Protein AF-A0A9P5N7E5-F1 (afdb_monomer_lite)

Secondary structure (DSSP, 8-state):
-HHHHHS----SSPPPHHHHHHHHHHHHHHHHHHHHHHHHHHHH-GGGHHHHHHHHHHHHHHTT-HHHHHHHHTTSTTHHHHHHHHHHHHHHHTHHHHHHHHHHHHHHHH-GGG---HHHHHHHHHHHHHHHHHTTSGGGHHHHHHHH----HHHHHHTT--------S--------SS--SHHHHHHHHHHHHTT-

Radius of gyration: 29.73 Å; chains: 1; bounding box: 84×45×66 Å

pLDDT: mean 70.66, std 14.99, range [29.02, 91.44]

Foldseek 3Di:
DLVVVLVQPPPPDDDDPVVVVVVVVVLVVVQLVVLVVVLVVLCVDPVNVCCVVCVVVCCVPQNSHVLSVLVVCCPDPCVVVSVVVNVVVSCVSCVVV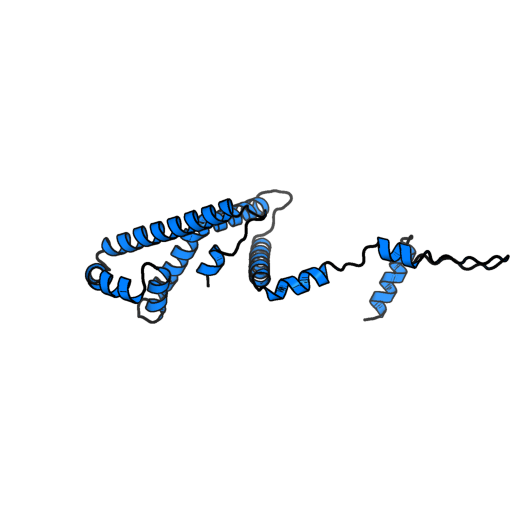VVVLVVVLCCQCPDPVNHDDPVVSVVVVVVVVVVVVQVSPPVCVVVVVVVVPPPDVVVLVVVLPDDDPDDDDDDPDPSPSVDPPDPVSVVVVVVVVVVVD

Organism: Gymnopilus junonius (NCBI:txid109634)

Sequence (197 aa):
MIYERICSCPPKVPRTEDEEKKYQETMVKKKTEVSAAFLAYLGLTDIFEDWVKNKESFMQVHGNNPITMWKSLLRTSIAELADFMLLLLGLSINQAGLEHNFSNLKIKKTRLQNHLKLPRLEKMVKVGADIRASHKRPDSLKNVLELLTIPRYTNLLEEGIGVSEDGGEESSLRAQSGLVKTHESWWKEMAKWVQKQ

Structure (mmCIF, N/CA/C/O backbone):
data_AF-A0A9P5N7E5-F1
#
_entry.id   AF-A0A9P5N7E5-F1
#
loop_
_atom_site.group_PDB
_atom_site.id
_atom_site.type_symbol
_atom_site.label_atom_id
_atom_site.label_alt_id
_atom_site.label_comp_id
_atom_site.label_asym_id
_atom_site.label_entity_id
_atom_site.label_seq_id
_atom_site.pdbx_PDB_ins_code
_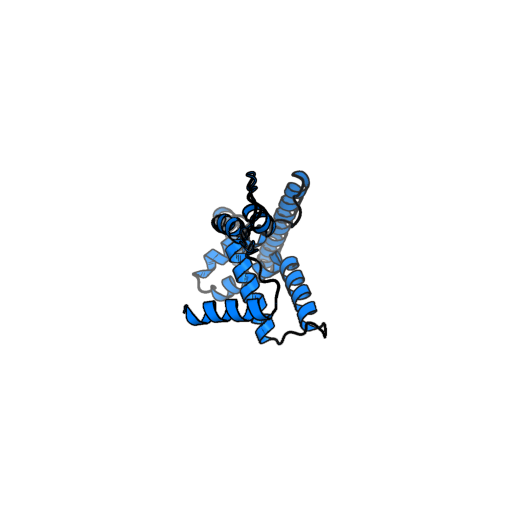atom_site.Cartn_x
_atom_site.Cartn_y
_atom_site.Cartn_z
_atom_site.occupancy
_atom_site.B_iso_or_equiv
_atom_site.auth_seq_id
_atom_site.auth_comp_id
_atom_site.auth_asym_id
_atom_site.auth_atom_id
_atom_site.pdbx_PDB_model_num
ATOM 1 N N . MET A 1 1 ? 1.064 -9.148 2.926 1.00 46.53 1 MET A N 1
ATOM 2 C CA . MET A 1 1 ? 0.717 -7.953 3.725 1.00 46.53 1 MET A CA 1
ATOM 3 C C . MET A 1 1 ? 1.029 -6.679 2.947 1.00 46.53 1 MET A C 1
ATOM 5 O O . MET A 1 1 ? 2.156 -6.510 2.503 1.00 46.53 1 MET A O 1
ATOM 9 N N . ILE A 1 2 ? 0.047 -5.791 2.751 1.00 40.91 2 ILE A N 1
ATOM 10 C CA . ILE A 1 2 ? 0.223 -4.513 2.026 1.00 40.91 2 ILE A CA 1
ATOM 11 C C . ILE A 1 2 ? 1.088 -3.527 2.837 1.00 40.91 2 ILE A C 1
ATOM 13 O O . ILE A 1 2 ? 1.887 -2.797 2.261 1.00 40.91 2 ILE A O 1
ATOM 17 N N . TYR A 1 3 ? 1.019 -3.596 4.171 1.00 40.50 3 TYR A N 1
ATOM 18 C CA . TYR A 1 3 ? 1.766 -2.725 5.086 1.00 40.50 3 TYR A CA 1
ATOM 19 C C . TYR A 1 3 ? 3.289 -2.918 5.029 1.00 40.50 3 TYR A C 1
ATOM 21 O O . TYR A 1 3 ? 4.038 -1.951 4.954 1.00 40.50 3 TYR A O 1
ATOM 29 N N . GLU A 1 4 ? 3.752 -4.165 4.952 1.00 47.28 4 GLU A N 1
ATOM 30 C CA . GLU A 1 4 ? 5.172 -4.483 4.737 1.00 47.28 4 GLU A CA 1
ATOM 31 C C . GLU A 1 4 ? 5.627 -4.138 3.313 1.00 47.28 4 GLU A C 1
ATOM 33 O O . GLU A 1 4 ? 6.801 -3.863 3.062 1.00 47.28 4 GLU A O 1
ATOM 38 N N . ARG A 1 5 ? 4.691 -4.099 2.353 1.00 47.59 5 ARG A N 1
ATOM 39 C CA . ARG A 1 5 ? 4.969 -3.778 0.945 1.00 47.59 5 ARG A CA 1
ATOM 40 C C . ARG A 1 5 ? 5.374 -2.317 0.743 1.00 47.59 5 ARG A C 1
ATOM 42 O O . ARG A 1 5 ? 6.155 -2.048 -0.167 1.00 47.59 5 ARG A O 1
ATOM 49 N N . ILE A 1 6 ? 4.869 -1.424 1.596 1.00 50.66 6 ILE A N 1
ATOM 50 C CA . ILE A 1 6 ? 5.166 0.017 1.619 1.00 50.66 6 ILE A CA 1
ATOM 51 C C . ILE A 1 6 ? 6.578 0.285 2.165 1.00 50.66 6 ILE A C 1
ATOM 53 O O . ILE A 1 6 ? 7.276 1.161 1.667 1.00 50.66 6 ILE A O 1
ATOM 57 N N . CYS A 1 7 ? 7.036 -0.507 3.136 1.00 42.94 7 CYS A N 1
ATOM 58 C CA . CYS A 1 7 ? 8.350 -0.341 3.768 1.00 42.94 7 CYS A CA 1
ATOM 59 C C . CYS A 1 7 ? 9.504 -1.045 3.027 1.00 42.94 7 CYS A C 1
ATOM 61 O O . CYS A 1 7 ? 10.649 -0.921 3.436 1.00 42.94 7 CYS A O 1
ATOM 63 N N . SER A 1 8 ? 9.228 -1.787 1.950 1.00 46.69 8 SER A N 1
ATOM 64 C CA . SER A 1 8 ? 10.179 -2.734 1.336 1.00 46.69 8 SER A CA 1
ATOM 65 C C . SER A 1 8 ? 10.677 -2.337 -0.055 1.00 46.69 8 SER A C 1
ATOM 67 O O . SER A 1 8 ? 11.123 -3.191 -0.818 1.00 46.69 8 SER A O 1
ATOM 69 N N . CYS A 1 9 ? 10.571 -1.066 -0.434 1.00 52.69 9 CYS A N 1
ATOM 70 C CA . CYS A 1 9 ? 11.312 -0.549 -1.583 1.00 52.69 9 CYS A CA 1
ATOM 71 C C . CYS A 1 9 ? 12.498 0.253 -1.042 1.00 52.69 9 CYS A C 1
ATOM 73 O O . CYS A 1 9 ? 12.341 1.458 -0.829 1.00 52.69 9 CYS A O 1
ATOM 75 N N . PRO A 1 10 ? 13.646 -0.394 -0.768 1.00 52.53 10 PRO A N 1
ATOM 76 C CA . PRO A 1 10 ? 14.836 0.339 -0.384 1.00 52.53 10 PRO A CA 1
ATOM 77 C C . PRO A 1 10 ? 15.182 1.345 -1.495 1.00 52.53 10 PRO A C 1
ATOM 79 O O . PRO A 1 10 ? 14.979 1.056 -2.684 1.00 52.53 10 PRO A O 1
ATOM 82 N N . PRO A 1 11 ? 15.628 2.555 -1.132 1.00 54.66 11 PRO A N 1
ATOM 83 C CA . PRO A 1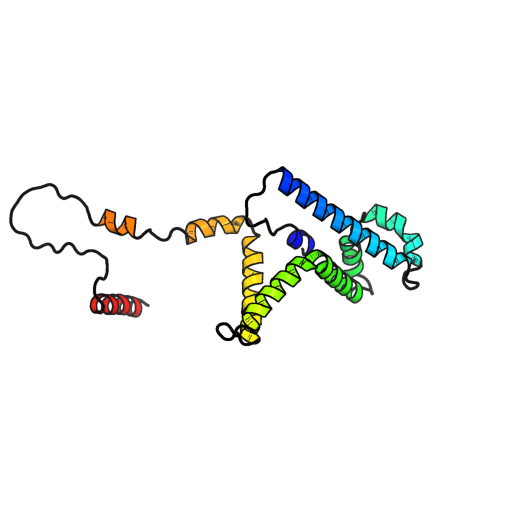 11 ? 16.089 3.538 -2.102 1.00 54.66 11 PRO A CA 1
ATOM 84 C C . PRO A 1 11 ? 17.203 2.936 -2.971 1.00 54.66 11 PRO A C 1
ATOM 86 O O . PRO A 1 11 ? 18.007 2.132 -2.512 1.00 54.66 11 PRO A O 1
ATOM 89 N N . LYS A 1 12 ? 17.246 3.327 -4.251 1.00 57.31 12 LYS A N 1
ATOM 90 C CA . LYS A 1 12 ? 18.218 2.813 -5.238 1.00 57.31 12 LYS A CA 1
ATOM 91 C C . LYS A 1 12 ? 19.676 3.186 -4.933 1.00 57.31 12 LYS A C 1
ATOM 93 O O . LYS A 1 12 ? 20.570 2.688 -5.606 1.00 57.31 12 LYS A O 1
ATOM 98 N N . VAL A 1 13 ? 19.897 4.081 -3.975 1.00 66.81 13 VAL A N 1
ATOM 99 C CA . VAL A 1 13 ? 21.211 4.572 -3.564 1.00 66.81 13 VAL A CA 1
ATOM 100 C C . VAL A 1 13 ? 21.374 4.222 -2.084 1.00 66.81 13 VAL A C 1
ATOM 102 O O . VAL A 1 13 ? 20.419 4.457 -1.333 1.00 66.81 13 VAL A O 1
ATOM 105 N N . PRO A 1 14 ? 22.517 3.647 -1.662 1.00 58.59 14 PRO A N 1
ATOM 106 C CA . PRO A 1 14 ? 22.797 3.447 -0.247 1.00 58.59 14 PRO A CA 1
ATOM 107 C C . PRO A 1 14 ? 22.711 4.800 0.462 1.00 58.59 14 PRO A C 1
ATOM 109 O O . PRO A 1 14 ? 23.381 5.756 0.078 1.00 58.59 14 PRO A O 1
ATOM 112 N N . ARG A 1 15 ? 21.811 4.883 1.440 1.00 64.25 15 ARG A N 1
ATOM 113 C CA . ARG A 1 15 ? 21.622 6.067 2.271 1.00 64.25 15 ARG A CA 1
ATOM 114 C C . ARG A 1 15 ? 22.653 6.066 3.385 1.00 64.25 15 ARG A C 1
ATOM 116 O O . ARG A 1 15 ? 22.981 5.012 3.922 1.00 64.25 15 ARG A O 1
ATOM 123 N N . THR A 1 16 ? 23.118 7.248 3.758 1.00 78.88 16 THR A N 1
ATOM 124 C CA . THR A 1 16 ? 23.761 7.458 5.056 1.00 78.88 16 THR A CA 1
ATOM 125 C C . THR A 1 16 ? 22.759 7.114 6.166 1.00 78.88 16 THR A C 1
ATOM 127 O O . THR A 1 16 ? 21.553 7.307 5.985 1.00 78.88 16 THR A O 1
ATOM 130 N N . GLU A 1 17 ? 23.231 6.628 7.318 1.00 79.12 17 GLU A N 1
ATOM 131 C CA . GLU A 1 17 ? 22.366 6.210 8.441 1.00 79.12 17 GLU A CA 1
ATOM 132 C C . GLU A 1 17 ? 21.347 7.298 8.842 1.00 79.12 17 GLU A C 1
ATOM 134 O O . GLU A 1 17 ? 20.176 7.010 9.108 1.00 79.12 17 GLU A O 1
ATOM 139 N N . ASP A 1 18 ? 21.753 8.567 8.768 1.00 79.94 18 ASP A N 1
ATOM 140 C CA . ASP A 1 18 ? 20.902 9.727 9.053 1.00 79.94 18 ASP A CA 1
ATOM 141 C C . ASP A 1 18 ? 19.734 9.892 8.066 1.00 79.94 18 ASP A C 1
ATOM 143 O O . ASP A 1 18 ? 18.615 10.247 8.451 1.00 79.94 18 ASP A O 1
ATOM 147 N N . GLU A 1 19 ? 19.956 9.618 6.779 1.00 78.50 19 GLU A N 1
ATOM 148 C CA . GLU A 1 19 ? 18.913 9.718 5.756 1.00 78.50 19 GLU A CA 1
ATOM 149 C C . GLU A 1 19 ? 17.899 8.577 5.874 1.00 78.50 19 GLU A C 1
ATOM 151 O O . GLU A 1 19 ? 16.708 8.755 5.592 1.00 78.50 19 GLU A O 1
ATOM 156 N N . GLU A 1 20 ? 18.355 7.396 6.292 1.00 76.38 20 GLU A N 1
ATOM 157 C CA . GLU A 1 20 ? 17.480 6.265 6.566 1.00 76.38 20 GLU A CA 1
ATOM 158 C C . GLU A 1 20 ? 16.613 6.528 7.796 1.00 76.38 20 GLU A C 1
ATOM 160 O O . GLU A 1 20 ? 15.391 6.371 7.723 1.00 76.38 20 GLU A O 1
ATOM 165 N N . LYS A 1 21 ? 17.203 7.042 8.879 1.00 81.81 21 LYS A N 1
ATOM 166 C CA . LYS A 1 21 ? 16.463 7.436 10.080 1.00 81.81 21 LYS A CA 1
ATOM 167 C C . LYS A 1 21 ? 15.405 8.499 9.771 1.00 81.81 21 LYS A C 1
ATOM 169 O O . LYS A 1 21 ? 14.231 8.303 10.084 1.00 81.81 21 LYS A O 1
ATOM 174 N N . LYS A 1 22 ? 15.770 9.558 9.042 1.00 81.94 22 LYS A N 1
ATOM 175 C CA . LYS A 1 22 ? 14.838 10.616 8.609 1.00 81.94 22 LYS A CA 1
ATOM 176 C C . LYS A 1 22 ? 13.706 10.077 7.727 1.00 81.94 22 LYS A C 1
ATOM 178 O O . LYS A 1 22 ? 12.556 10.514 7.816 1.00 81.94 22 LYS A O 1
ATOM 183 N N . TYR A 1 23 ? 13.997 9.104 6.868 1.00 76.38 23 TYR A N 1
ATOM 184 C CA . TYR A 1 23 ? 12.972 8.439 6.068 1.00 76.38 23 TYR A CA 1
ATOM 185 C C . TYR A 1 23 ? 12.011 7.608 6.923 1.00 76.38 23 TYR A C 1
ATOM 187 O O . TYR A 1 23 ? 10.798 7.691 6.730 1.00 76.38 23 TYR A O 1
ATOM 195 N N . GLN A 1 24 ? 12.521 6.838 7.885 1.00 76.75 24 GLN A N 1
ATOM 196 C CA . GLN A 1 24 ? 11.669 6.077 8.798 1.00 76.75 24 GLN A CA 1
ATOM 197 C C . GLN A 1 24 ? 10.785 7.014 9.628 1.00 76.75 24 GLN A C 1
ATOM 199 O O . GLN A 1 24 ? 9.578 6.798 9.714 1.00 76.75 24 GLN A O 1
ATOM 204 N N . GLU A 1 25 ? 11.341 8.110 10.145 1.00 81.75 25 GLU A N 1
ATOM 205 C CA . GLU A 1 25 ? 10.598 9.127 10.897 1.00 81.75 25 GLU A CA 1
ATOM 206 C C . GLU A 1 25 ? 9.488 9.771 10.058 1.00 81.75 25 GLU A C 1
ATOM 208 O O . GLU A 1 25 ? 8.340 9.848 10.498 1.00 81.75 25 GLU A O 1
ATOM 213 N N . THR A 1 26 ? 9.781 10.177 8.818 1.00 80.12 26 THR A N 1
ATOM 214 C CA . THR A 1 26 ? 8.755 10.739 7.919 1.00 80.12 26 THR A CA 1
ATOM 215 C C . THR A 1 26 ? 7.663 9.729 7.572 1.00 80.12 26 THR A C 1
ATOM 217 O O . THR A 1 26 ? 6.493 10.101 7.467 1.00 80.12 26 THR A O 1
ATOM 220 N N . MET A 1 27 ? 8.006 8.447 7.434 1.00 71.94 27 MET A N 1
ATOM 221 C CA . MET A 1 27 ? 7.038 7.377 7.194 1.00 71.94 27 MET A CA 1
ATOM 222 C C . MET A 1 27 ? 6.159 7.107 8.414 1.00 71.94 27 MET A C 1
ATOM 224 O O . MET A 1 27 ? 4.947 6.951 8.266 1.00 71.94 27 MET A O 1
ATOM 228 N N . VAL A 1 28 ? 6.740 7.079 9.614 1.00 76.38 28 VAL A N 1
ATOM 229 C CA . VAL A 1 28 ? 5.994 6.946 10.872 1.00 76.38 28 VAL A CA 1
ATOM 230 C C . VAL A 1 28 ? 5.061 8.138 11.053 1.00 76.38 28 VAL A C 1
ATOM 232 O O . VAL A 1 28 ? 3.875 7.932 11.292 1.00 76.38 28 VAL A O 1
ATOM 235 N N . LYS A 1 29 ? 5.543 9.365 10.826 1.00 80.94 29 LYS A N 1
ATOM 236 C CA . LYS A 1 29 ? 4.736 10.586 10.930 1.00 80.94 29 LYS A CA 1
ATOM 237 C C . LYS A 1 29 ? 3.536 10.572 9.980 1.00 80.94 29 LYS A C 1
ATOM 239 O O . LYS A 1 29 ? 2.403 10.774 10.412 1.00 80.94 29 LYS A O 1
ATOM 244 N N . LYS A 1 30 ? 3.751 10.236 8.704 1.00 77.00 30 LYS A N 1
ATOM 245 C CA . LYS A 1 30 ? 2.655 10.091 7.731 1.00 77.00 30 LYS A CA 1
ATOM 246 C C . LYS A 1 30 ? 1.647 9.028 8.155 1.00 77.00 30 LYS A C 1
ATOM 248 O O . LYS A 1 30 ? 0.446 9.244 8.043 1.00 77.00 30 LYS A O 1
ATOM 253 N N . LYS A 1 31 ? 2.118 7.886 8.665 1.00 73.06 31 LYS A N 1
ATOM 254 C CA . LYS A 1 31 ? 1.236 6.829 9.180 1.00 73.06 31 LYS A CA 1
ATOM 255 C C . LYS A 1 31 ? 0.385 7.336 10.339 1.00 73.06 31 LYS A C 1
ATOM 257 O O . LYS A 1 31 ? -0.817 7.095 10.322 1.00 73.06 31 LYS A O 1
ATOM 262 N N . THR A 1 32 ? 0.985 8.051 11.292 1.00 78.69 32 THR A N 1
ATOM 263 C CA . THR A 1 32 ? 0.266 8.606 12.445 1.00 78.69 32 THR A CA 1
ATOM 264 C C . THR A 1 32 ? -0.748 9.676 12.044 1.00 78.69 32 THR A C 1
ATOM 266 O O . THR A 1 32 ? -1.849 9.703 12.585 1.00 78.69 32 THR A O 1
ATOM 269 N N . GLU A 1 33 ? -0.417 10.521 11.066 1.00 82.62 33 GLU A N 1
ATOM 270 C CA . GLU A 1 33 ? -1.326 11.549 10.545 1.00 82.62 33 GLU A CA 1
ATOM 271 C C . GLU A 1 33 ? -2.521 10.920 9.823 1.00 82.62 33 GLU A C 1
ATOM 273 O O . GLU A 1 33 ? -3.665 11.272 10.103 1.00 82.62 33 GLU A O 1
ATOM 278 N N . VAL A 1 34 ? -2.277 9.932 8.954 1.00 78.25 34 VAL A N 1
ATOM 279 C CA . VAL A 1 34 ? -3.344 9.210 8.244 1.00 78.25 34 VAL A CA 1
ATOM 280 C C . VAL A 1 34 ? -4.231 8.447 9.223 1.00 78.25 34 VAL A C 1
ATOM 282 O O . VAL A 1 34 ? -5.452 8.497 9.089 1.00 78.25 34 VAL A O 1
ATOM 285 N N . SER A 1 35 ? -3.658 7.776 10.229 1.00 77.50 35 SER A N 1
ATOM 286 C CA . SER A 1 35 ? -4.461 7.116 11.261 1.00 77.50 35 SER A CA 1
ATOM 287 C C . SER A 1 35 ? -5.282 8.120 12.065 1.00 77.50 35 SER A C 1
ATOM 289 O O . SER A 1 35 ? -6.461 7.880 12.289 1.00 77.50 35 SER A O 1
ATOM 291 N N . ALA A 1 36 ? -4.708 9.262 12.451 1.00 81.69 36 ALA A N 1
ATOM 292 C CA . ALA A 1 36 ? -5.426 10.280 13.213 1.00 81.69 36 ALA A CA 1
ATOM 293 C C . ALA A 1 36 ? -6.592 10.878 12.412 1.00 81.69 36 ALA A C 1
ATOM 295 O O . ALA A 1 36 ? -7.713 10.934 12.916 1.00 81.69 36 ALA A O 1
ATOM 296 N N . ALA A 1 37 ? -6.353 11.258 11.153 1.00 81.94 37 ALA A N 1
ATOM 297 C CA . ALA A 1 37 ? -7.385 11.782 10.260 1.00 81.94 37 ALA A CA 1
ATOM 298 C C . ALA A 1 37 ? -8.506 10.761 10.024 1.00 81.94 37 ALA A C 1
ATOM 300 O O . ALA A 1 37 ? -9.686 11.103 10.041 1.00 81.94 37 ALA A O 1
ATOM 301 N N . PHE A 1 38 ? -8.142 9.491 9.861 1.00 77.00 38 PHE A N 1
ATOM 302 C CA . PHE A 1 38 ? -9.097 8.408 9.679 1.00 77.00 38 PHE A CA 1
ATOM 303 C C . PHE A 1 38 ? -9.981 8.184 10.919 1.00 77.00 38 PHE A C 1
ATOM 305 O O . PHE A 1 38 ? -11.201 8.097 10.805 1.00 77.00 38 PHE A O 1
ATOM 312 N N . LEU A 1 39 ? -9.390 8.141 12.116 1.00 78.44 39 LEU A N 1
ATOM 313 C CA . LEU A 1 39 ? -10.146 7.980 13.363 1.00 78.44 39 LEU A CA 1
ATOM 314 C C . LEU A 1 39 ? -11.031 9.200 13.656 1.00 78.44 39 LEU A C 1
ATOM 316 O O . LEU A 1 39 ? -12.103 9.044 14.240 1.00 78.44 39 LEU A O 1
ATOM 320 N N . ALA A 1 40 ? -10.599 10.396 13.246 1.00 81.81 40 ALA A N 1
ATOM 321 C CA . ALA A 1 40 ? -11.412 11.606 13.314 1.00 81.81 40 ALA A CA 1
ATOM 322 C C . ALA A 1 40 ? -12.623 11.524 12.372 1.00 81.81 40 ALA A C 1
ATOM 324 O O . ALA A 1 40 ? -13.730 11.842 12.788 1.00 81.81 40 ALA A O 1
ATOM 325 N N . TYR A 1 41 ? -12.438 11.029 11.144 1.00 81.25 41 TYR A N 1
ATOM 326 C CA . TYR A 1 41 ? -13.530 10.827 10.188 1.00 81.25 41 TYR A CA 1
ATOM 327 C C . TYR A 1 41 ? -14.609 9.868 10.714 1.00 81.25 41 TYR A C 1
ATOM 329 O O . TYR A 1 41 ? -15.799 10.164 10.614 1.00 81.25 41 TYR A O 1
ATOM 337 N N . LEU A 1 42 ? -14.208 8.760 11.346 1.00 77.81 42 LEU A N 1
ATOM 338 C CA . LEU A 1 42 ? -15.159 7.834 11.973 1.00 77.81 42 LEU A CA 1
ATOM 339 C C . LEU A 1 42 ? -15.983 8.496 13.083 1.00 77.81 42 LEU A C 1
ATOM 341 O O . LEU A 1 42 ? -17.148 8.166 13.245 1.00 77.81 42 LEU A O 1
ATOM 345 N N . GLY A 1 43 ? -15.406 9.445 13.824 1.00 76.94 43 GLY A N 1
ATOM 346 C CA . GLY A 1 43 ? -16.129 10.185 14.862 1.00 76.94 43 GLY A CA 1
ATOM 347 C C . GLY A 1 43 ? -17.103 11.243 14.334 1.00 76.94 43 GLY A C 1
ATOM 348 O O . GLY A 1 43 ? -17.934 11.714 15.099 1.00 76.94 43 GLY A O 1
ATOM 349 N N . LEU A 1 44 ? -17.001 11.629 13.058 1.00 78.56 44 LEU A N 1
ATOM 350 C CA . LEU A 1 44 ? -17.865 12.637 12.430 1.00 78.56 44 LEU A CA 1
ATOM 351 C C . LEU A 1 44 ? -19.069 12.037 11.697 1.00 78.56 44 LEU A C 1
ATOM 353 O O . LEU A 1 44 ? -19.929 12.778 11.236 1.00 78.56 44 LEU A O 1
ATOM 357 N N . THR A 1 45 ? -19.104 10.718 11.518 1.00 74.75 45 THR A N 1
ATOM 358 C CA . THR A 1 45 ? -20.126 10.063 10.699 1.00 74.75 45 THR A CA 1
ATOM 359 C C . THR A 1 45 ? -21.180 9.443 11.614 1.00 74.75 45 THR A C 1
ATOM 361 O O . THR A 1 45 ? -20.847 8.534 12.369 1.00 74.75 45 THR A O 1
ATOM 364 N N . ASP A 1 46 ? -22.445 9.865 11.508 1.00 70.62 46 ASP A N 1
ATOM 365 C CA . ASP A 1 46 ? -23.556 9.382 12.361 1.00 70.62 46 ASP A CA 1
ATOM 366 C C . ASP A 1 46 ? -23.732 7.851 12.335 1.00 70.62 46 ASP A C 1
ATOM 368 O O . ASP A 1 46 ? -24.178 7.236 13.297 1.00 70.62 46 ASP A O 1
ATOM 372 N N . ILE A 1 47 ? -23.302 7.203 11.249 1.00 75.44 47 ILE A N 1
ATOM 373 C CA . ILE A 1 47 ? -23.326 5.739 11.075 1.00 75.44 47 ILE A CA 1
ATOM 374 C C . ILE A 1 47 ? -22.421 5.023 12.101 1.00 75.44 47 ILE A C 1
ATOM 376 O O . ILE A 1 47 ? -22.584 3.834 12.366 1.00 75.44 47 ILE A O 1
ATOM 380 N N . PHE A 1 48 ? -21.470 5.745 12.692 1.00 74.12 48 PHE A N 1
ATOM 381 C CA . PHE A 1 48 ? -20.508 5.247 13.665 1.00 74.12 48 PHE A CA 1
ATOM 382 C C . PHE A 1 48 ? -20.668 5.934 15.028 1.00 74.12 48 PHE A C 1
ATOM 384 O O . PHE A 1 48 ? -19.691 6.109 15.740 1.00 74.12 48 PHE A O 1
ATOM 391 N N . GLU A 1 49 ? -21.873 6.311 15.452 1.00 76.38 49 GLU A N 1
ATOM 392 C CA . GLU A 1 49 ? -22.078 6.968 16.756 1.00 76.38 49 GLU A CA 1
ATOM 393 C C . GLU A 1 49 ? -21.542 6.130 17.943 1.00 76.38 49 GLU A C 1
ATOM 395 O O . GLU A 1 49 ? -20.914 6.645 18.875 1.00 76.38 49 GLU A O 1
ATOM 400 N N . ASP A 1 50 ? -21.659 4.802 17.847 1.00 79.81 50 ASP A N 1
ATOM 401 C CA . ASP A 1 50 ? -21.094 3.852 18.814 1.00 79.81 50 ASP A CA 1
ATOM 402 C C . ASP A 1 50 ? -19.559 3.834 18.834 1.00 79.81 50 ASP A C 1
ATOM 404 O O . ASP A 1 50 ? -18.945 3.392 19.809 1.00 79.81 50 ASP A O 1
ATOM 408 N N . TRP A 1 51 ? -18.907 4.335 17.783 1.00 80.00 51 TRP A N 1
ATOM 409 C CA . TRP A 1 51 ? -17.453 4.426 17.713 1.00 80.00 51 TRP A CA 1
ATOM 410 C C . TRP A 1 51 ? -16.893 5.318 18.811 1.00 80.00 51 TRP A C 1
ATOM 412 O O . TRP A 1 51 ? -15.889 4.959 19.416 1.00 80.00 51 TRP A O 1
ATOM 422 N N . VAL A 1 52 ? -17.543 6.444 19.118 1.00 80.19 52 VAL A N 1
ATOM 423 C CA . VAL A 1 52 ? -17.062 7.370 20.157 1.00 80.19 52 VAL A CA 1
ATOM 424 C C . VAL A 1 52 ? -17.001 6.669 21.514 1.00 80.19 52 VAL A C 1
ATOM 426 O O . VAL A 1 52 ? -16.021 6.834 22.239 1.00 80.19 52 VAL A O 1
ATOM 429 N N . LYS A 1 53 ? -17.993 5.822 21.814 1.00 85.19 53 LYS A N 1
ATOM 430 C CA . LYS A 1 53 ? -18.057 5.023 23.048 1.00 85.19 53 LYS A CA 1
ATOM 431 C C . LYS A 1 53 ? -17.036 3.884 23.048 1.00 85.19 53 LYS A C 1
ATOM 433 O O . LYS A 1 53 ? -16.402 3.622 24.063 1.00 85.19 53 LYS A O 1
ATOM 438 N N . ASN A 1 54 ? -16.839 3.237 21.901 1.00 81.44 54 ASN A N 1
ATOM 439 C CA . ASN A 1 54 ? -15.959 2.074 21.770 1.00 81.44 54 ASN A CA 1
ATOM 440 C C . ASN A 1 54 ? -14.489 2.437 21.508 1.00 81.44 54 ASN A C 1
ATOM 442 O O . ASN A 1 54 ? -13.627 1.558 21.538 1.00 81.44 54 ASN A O 1
ATOM 446 N N . LYS A 1 55 ? -14.181 3.715 21.258 1.00 82.44 55 LYS A N 1
ATOM 447 C CA . LYS A 1 55 ? -12.850 4.196 20.872 1.00 82.44 55 LYS A CA 1
ATOM 448 C C . LYS A 1 55 ? -11.777 3.849 21.898 1.00 82.44 55 LYS A C 1
ATOM 450 O O . LYS A 1 55 ? -10.698 3.419 21.505 1.00 82.44 55 LYS A O 1
ATOM 455 N N . GLU A 1 56 ? -12.038 4.034 23.189 1.00 84.38 56 GLU A N 1
ATOM 456 C CA . GLU A 1 56 ? -11.037 3.772 24.234 1.00 84.38 56 GLU A CA 1
ATOM 457 C C . GLU A 1 56 ? -10.714 2.282 24.345 1.00 84.38 56 GLU A C 1
ATOM 459 O O . GLU A 1 56 ? -9.546 1.897 24.269 1.00 84.38 56 GLU A O 1
ATOM 464 N N . SER A 1 57 ? -11.743 1.432 24.410 1.00 84.62 57 SER A N 1
ATOM 465 C CA . SER A 1 57 ? -11.579 -0.025 24.399 1.00 84.62 57 SER A CA 1
ATOM 466 C C . SER A 1 57 ? -10.887 -0.500 23.122 1.00 84.62 57 SER A C 1
ATOM 468 O O . SER A 1 57 ? -10.012 -1.365 23.160 1.00 84.62 57 SER A O 1
ATOM 470 N N . PHE A 1 58 ? -11.221 0.107 21.983 1.00 78.69 58 PHE A N 1
ATOM 471 C CA . PHE A 1 58 ? -10.586 -0.197 20.712 1.00 78.69 58 PHE A CA 1
ATOM 472 C C . PHE A 1 58 ? -9.093 0.156 20.718 1.00 78.69 58 PHE A C 1
ATOM 474 O O . PHE A 1 58 ? -8.259 -0.673 20.348 1.00 78.69 58 PHE A O 1
ATOM 481 N N . MET A 1 59 ? -8.741 1.363 21.165 1.00 82.31 59 MET A N 1
ATOM 482 C CA . MET A 1 59 ? -7.354 1.833 21.242 1.00 82.31 59 MET A CA 1
ATOM 483 C C . MET A 1 59 ? -6.528 0.991 22.217 1.00 82.31 59 MET A C 1
ATOM 485 O O . MET A 1 59 ? -5.346 0.761 21.967 1.00 82.31 59 MET A O 1
ATOM 489 N N . GLN A 1 60 ? -7.147 0.476 23.280 1.00 85.56 60 GLN A N 1
ATOM 490 C CA . GLN A 1 60 ? -6.503 -0.431 24.224 1.00 85.56 60 GLN A CA 1
ATOM 491 C C . GLN A 1 60 ? -6.179 -1.798 23.599 1.00 85.56 60 GLN A C 1
ATOM 493 O O . GLN A 1 60 ? -5.105 -2.342 23.847 1.00 85.56 60 GLN A O 1
ATOM 498 N N . VAL A 1 61 ? -7.076 -2.349 22.774 1.00 82.38 61 VAL A N 1
ATOM 499 C CA . VAL A 1 61 ? -6.925 -3.698 22.193 1.00 82.38 61 VAL A CA 1
ATOM 500 C C . VAL A 1 61 ? -6.099 -3.697 20.904 1.00 82.38 61 VAL A C 1
ATOM 502 O O . VAL A 1 61 ? -5.269 -4.578 20.689 1.00 82.38 61 VAL A O 1
ATOM 505 N N . HIS A 1 62 ? -6.324 -2.727 20.020 1.00 74.88 62 HIS A N 1
ATOM 506 C CA . HIS A 1 62 ? -5.773 -2.724 18.660 1.00 74.88 62 HIS A CA 1
ATOM 507 C C . HIS A 1 62 ? -4.713 -1.639 18.426 1.00 74.88 62 HIS A C 1
ATOM 509 O O . HIS A 1 62 ? -4.058 -1.632 17.376 1.00 74.88 62 HIS A O 1
ATOM 515 N N . GLY A 1 63 ? -4.526 -0.737 19.392 1.00 80.62 63 GLY A N 1
ATOM 516 C CA . GLY A 1 63 ? -3.652 0.421 19.264 1.00 80.62 63 GLY A CA 1
ATOM 517 C C . GLY A 1 63 ? -4.150 1.423 18.221 1.00 80.62 63 GLY A C 1
ATOM 518 O O . GLY A 1 63 ? -5.298 1.405 17.786 1.00 80.62 63 GLY A O 1
ATOM 519 N N . ASN A 1 64 ? -3.241 2.286 17.767 1.00 78.88 64 ASN A N 1
ATOM 520 C CA . ASN A 1 64 ? -3.540 3.363 16.818 1.00 78.88 64 ASN A CA 1
ATOM 521 C C . ASN A 1 64 ? -3.440 2.917 15.339 1.00 78.88 64 ASN A C 1
ATOM 523 O O . ASN A 1 64 ? -3.143 3.724 14.458 1.00 78.88 64 ASN A O 1
ATOM 527 N N . ASN A 1 65 ? -3.597 1.615 15.054 1.00 80.44 65 ASN A N 1
ATOM 528 C CA . ASN A 1 65 ? -3.396 1.056 13.715 1.00 80.44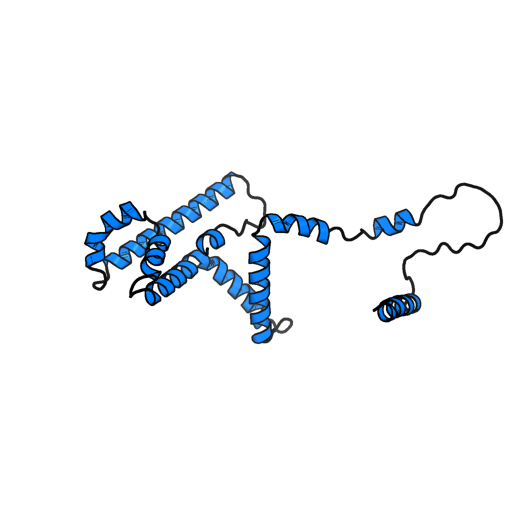 65 ASN A CA 1
ATOM 529 C C . ASN A 1 65 ? -4.735 0.752 13.008 1.00 80.44 65 ASN A C 1
ATOM 531 O O . ASN A 1 65 ? -5.342 -0.295 13.264 1.00 80.44 65 ASN A O 1
ATOM 535 N N . PRO A 1 66 ? -5.163 1.591 12.046 1.00 80.31 66 PRO A N 1
ATOM 536 C CA . PRO A 1 66 ? -6.439 1.416 11.350 1.00 80.31 66 PRO A CA 1
ATOM 537 C C . PRO A 1 66 ? -6.499 0.141 10.495 1.00 80.31 66 PRO A C 1
ATOM 539 O O . PRO A 1 66 ? -7.579 -0.365 10.214 1.00 80.31 66 PRO A O 1
ATOM 542 N N . ILE A 1 67 ? -5.360 -0.440 10.104 1.00 85.44 67 ILE A N 1
ATOM 543 C CA . ILE A 1 67 ? -5.350 -1.701 9.343 1.00 85.44 67 ILE A CA 1
ATOM 544 C C . ILE A 1 67 ? -5.784 -2.866 10.221 1.00 85.44 67 ILE A C 1
ATOM 546 O O . ILE A 1 67 ? -6.488 -3.760 9.757 1.00 85.44 67 ILE A O 1
ATOM 550 N N . THR A 1 68 ? -5.340 -2.882 11.476 1.00 84.38 68 THR A N 1
ATOM 551 C CA . THR A 1 68 ? -5.694 -3.946 12.418 1.00 84.38 68 THR A CA 1
ATOM 552 C C . THR A 1 68 ? -7.188 -3.903 12.728 1.00 84.38 68 THR A C 1
ATOM 554 O O . THR A 1 68 ? -7.814 -4.959 12.759 1.00 84.38 68 THR A O 1
ATOM 557 N N . MET A 1 69 ? -7.756 -2.694 12.844 1.00 84.25 69 MET A N 1
ATOM 558 C CA . MET A 1 69 ? -9.199 -2.462 12.972 1.00 84.25 69 MET A CA 1
ATOM 559 C C . MET A 1 69 ? -9.982 -3.130 11.844 1.00 84.25 69 MET A C 1
ATOM 561 O O . MET A 1 69 ? -10.810 -4.001 12.072 1.00 84.25 69 MET A O 1
ATOM 565 N N . TRP A 1 70 ? -9.707 -2.747 10.599 1.00 87.12 70 TRP A N 1
ATOM 566 C CA . TRP A 1 70 ? -10.496 -3.244 9.478 1.00 87.12 70 TRP A CA 1
ATOM 567 C C . TRP A 1 70 ? -10.294 -4.739 9.247 1.00 87.12 70 TRP A C 1
ATOM 569 O O . TRP A 1 70 ? -11.230 -5.442 8.884 1.00 87.12 70 TRP A O 1
ATOM 579 N N . LYS A 1 71 ? -9.101 -5.267 9.539 1.00 89.19 71 LYS A N 1
ATOM 580 C CA . LYS A 1 71 ? -8.858 -6.710 9.471 1.00 89.19 71 LYS A CA 1
ATOM 581 C C . LYS A 1 71 ? -9.691 -7.515 10.464 1.00 89.19 71 LYS A C 1
ATOM 583 O O . LYS A 1 71 ? -10.067 -8.633 10.121 1.00 89.19 71 LYS A O 1
ATOM 588 N N . SER A 1 72 ? -9.965 -7.006 11.668 1.00 86.38 72 SER A N 1
ATOM 589 C CA . SER A 1 72 ? -10.827 -7.724 12.618 1.00 86.38 72 SER A CA 1
ATOM 590 C C . SER A 1 72 ? -12.287 -7.739 12.151 1.00 86.38 72 SER A C 1
ATOM 592 O O . SER A 1 72 ? -12.988 -8.727 12.368 1.00 86.38 72 SER A O 1
ATOM 594 N N . LEU A 1 73 ? -12.706 -6.706 11.416 1.00 84.25 73 LEU A N 1
ATOM 595 C CA . LEU A 1 73 ? -14.046 -6.573 10.839 1.00 84.25 73 LEU A CA 1
ATOM 596 C C . LEU A 1 73 ? -14.269 -7.391 9.555 1.00 84.25 73 LEU A C 1
ATOM 598 O O . LEU A 1 73 ? -15.404 -7.525 9.113 1.00 84.25 73 LEU A O 1
ATOM 602 N N . LEU A 1 74 ? -13.239 -8.026 8.986 1.00 88.88 74 LEU A N 1
ATOM 603 C CA . LEU A 1 74 ? -13.401 -8.903 7.813 1.00 88.88 74 LEU A CA 1
ATOM 604 C C . LEU A 1 74 ? -14.267 -10.148 8.080 1.00 88.88 74 LEU A C 1
ATOM 606 O O . LEU A 1 74 ? -14.673 -10.820 7.138 1.00 88.88 74 LEU A O 1
ATOM 610 N N . ARG A 1 75 ? -14.520 -10.491 9.349 1.00 85.88 75 ARG A N 1
ATOM 611 C CA . ARG A 1 75 ? -15.341 -11.651 9.745 1.00 85.88 75 ARG A CA 1
ATOM 612 C C . ARG A 1 75 ? -16.768 -11.281 10.151 1.00 85.88 75 ARG A C 1
ATOM 614 O O . ARG A 1 75 ? -17.514 -12.161 10.570 1.00 85.88 75 ARG A O 1
ATOM 621 N N . THR A 1 76 ? -17.131 -10.003 10.093 1.00 86.12 76 THR A N 1
ATOM 622 C CA . THR A 1 76 ? -18.458 -9.523 10.492 1.00 86.12 76 THR A CA 1
ATOM 623 C C . THR A 1 76 ? -19.339 -9.284 9.266 1.00 86.12 76 THR A C 1
ATOM 625 O O . THR A 1 76 ? -18.909 -9.455 8.126 1.00 86.12 76 THR A O 1
ATOM 628 N N . SER A 1 77 ? -20.581 -8.850 9.484 1.00 85.38 77 SER A N 1
ATOM 629 C CA . SER A 1 77 ? -21.503 -8.430 8.417 1.00 85.38 77 SER A CA 1
ATOM 630 C C . SER A 1 77 ? -20.988 -7.252 7.577 1.00 85.38 77 SER A C 1
ATOM 632 O O . SER A 1 77 ? -21.555 -6.952 6.533 1.00 85.38 77 SER A O 1
ATOM 634 N N . ILE A 1 78 ? -19.909 -6.595 8.012 1.00 87.75 78 ILE A N 1
ATOM 635 C CA . ILE A 1 78 ? -19.328 -5.394 7.399 1.00 87.75 78 ILE A CA 1
ATOM 636 C C . ILE A 1 78 ? -18.058 -5.754 6.595 1.00 87.75 78 ILE A C 1
ATOM 638 O O . ILE A 1 78 ? -17.234 -4.896 6.287 1.00 87.75 78 ILE A O 1
ATOM 642 N N . ALA A 1 79 ? -17.877 -7.030 6.236 1.00 89.44 79 ALA A N 1
ATOM 643 C CA . ALA A 1 79 ? -16.669 -7.519 5.571 1.00 89.44 79 ALA A CA 1
ATOM 644 C C . ALA A 1 79 ? -16.361 -6.801 4.244 1.00 89.4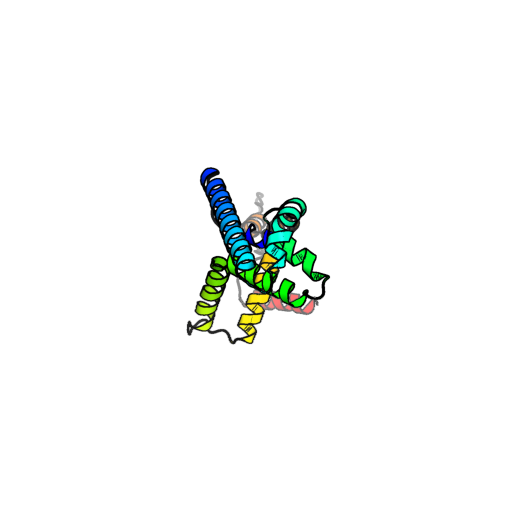4 79 ALA A C 1
ATOM 646 O O . ALA A 1 79 ? -15.208 -6.451 4.000 1.00 89.44 79 ALA A O 1
ATOM 647 N N . GLU A 1 80 ? -17.372 -6.529 3.413 1.00 88.50 80 GLU A N 1
ATOM 648 C CA . GLU A 1 80 ? -17.185 -5.847 2.121 1.00 88.50 80 GLU A CA 1
ATOM 649 C C . GLU A 1 80 ? -16.688 -4.409 2.296 1.00 88.50 80 GLU A C 1
ATOM 651 O O . GLU A 1 80 ? -15.746 -3.978 1.629 1.00 88.50 80 GLU A O 1
ATOM 656 N N . LEU A 1 81 ? -17.273 -3.676 3.249 1.00 86.69 81 LEU A N 1
ATOM 657 C CA . LEU A 1 81 ? -16.820 -2.330 3.582 1.00 86.69 81 LEU A CA 1
ATOM 658 C C . LEU A 1 81 ? -15.411 -2.374 4.177 1.00 86.69 81 LEU A C 1
ATOM 660 O O . LEU A 1 81 ? -14.571 -1.559 3.812 1.00 86.69 81 LEU A O 1
ATOM 664 N N . ALA A 1 82 ? -15.120 -3.334 5.054 1.00 87.56 82 ALA A N 1
ATOM 665 C CA . ALA A 1 82 ? -13.793 -3.484 5.633 1.00 87.56 82 ALA A CA 1
ATOM 666 C C . ALA A 1 82 ? -12.719 -3.756 4.569 1.00 87.56 82 ALA A C 1
ATOM 668 O O . ALA A 1 82 ? -11.646 -3.150 4.613 1.00 87.56 82 ALA A O 1
ATOM 669 N N . ASP A 1 83 ? -13.010 -4.610 3.586 1.00 89.19 83 ASP A N 1
ATOM 670 C CA . ASP A 1 83 ? -12.104 -4.883 2.469 1.00 89.19 83 ASP A CA 1
ATOM 671 C C . ASP A 1 83 ? -11.904 -3.640 1.587 1.00 89.19 83 ASP A C 1
ATOM 673 O O . ASP A 1 83 ? -10.771 -3.255 1.281 1.00 89.19 83 ASP A O 1
ATOM 677 N N . PHE A 1 84 ? -12.987 -2.922 1.275 1.00 86.81 84 PHE A N 1
ATOM 678 C CA . PHE A 1 84 ? -12.918 -1.661 0.537 1.00 86.81 84 PHE A CA 1
ATOM 679 C C . PHE A 1 84 ? -12.088 -0.595 1.269 1.00 86.81 84 PHE A C 1
ATOM 681 O O . PHE A 1 84 ? -11.253 0.083 0.663 1.00 86.81 84 PHE A O 1
ATOM 688 N N . MET A 1 85 ? -12.250 -0.472 2.586 1.00 88.06 85 MET A N 1
ATOM 689 C CA . MET A 1 85 ? -11.503 0.488 3.398 1.00 88.06 85 MET A CA 1
ATOM 690 C C . MET A 1 85 ? -10.024 0.110 3.516 1.00 88.06 85 MET A C 1
ATOM 692 O O . MET A 1 85 ? -9.160 0.988 3.448 1.00 88.06 85 MET A O 1
ATOM 696 N N . LEU A 1 86 ? -9.696 -1.183 3.608 1.00 87.81 86 LEU A N 1
ATOM 697 C CA . LEU A 1 86 ? -8.312 -1.661 3.524 1.00 87.81 86 LEU A CA 1
ATOM 698 C C . LEU A 1 86 ? -7.681 -1.346 2.165 1.00 87.81 86 LEU A C 1
ATOM 700 O O . LEU A 1 86 ? -6.500 -0.989 2.110 1.00 87.81 86 LEU A O 1
ATOM 704 N N . LEU A 1 87 ? -8.454 -1.446 1.084 1.00 86.25 87 LEU A N 1
ATOM 705 C CA . LEU A 1 87 ? -8.018 -1.086 -0.260 1.00 86.25 87 LEU A CA 1
ATOM 706 C C . LEU A 1 87 ? -7.731 0.417 -0.350 1.00 86.25 87 LEU A C 1
ATOM 708 O O . LEU A 1 87 ? -6.622 0.791 -0.738 1.00 86.25 87 LEU A O 1
ATOM 712 N N . LEU A 1 88 ? -8.668 1.274 0.067 1.00 84.56 88 LEU A N 1
ATOM 713 C CA . LEU A 1 88 ? -8.487 2.732 0.087 1.00 84.56 88 LEU A CA 1
ATOM 714 C C . LEU A 1 88 ? -7.279 3.154 0.923 1.00 84.56 88 LEU A C 1
ATOM 716 O O . LEU A 1 88 ? -6.471 3.970 0.480 1.00 84.56 88 LEU A O 1
ATOM 720 N N . LEU A 1 89 ? -7.115 2.564 2.105 1.00 83.62 89 LEU A N 1
ATOM 721 C CA . LEU A 1 89 ? -5.979 2.841 2.974 1.00 83.62 89 LEU A CA 1
ATOM 722 C C . LEU A 1 89 ? -4.661 2.364 2.343 1.00 83.62 89 LEU A C 1
ATOM 724 O O . LEU A 1 89 ? -3.631 3.028 2.439 1.00 83.62 89 LEU A O 1
ATOM 728 N N . GLY A 1 90 ? -4.683 1.230 1.642 1.00 81.88 90 GLY A N 1
ATOM 729 C CA . GLY A 1 90 ? -3.550 0.763 0.849 1.00 81.88 90 GLY A CA 1
ATOM 730 C C . GLY A 1 90 ? -3.185 1.722 -0.289 1.00 81.88 90 GLY A C 1
ATOM 731 O O . GLY A 1 90 ? -1.998 1.928 -0.551 1.00 81.88 90 GLY A O 1
ATOM 732 N N . LEU A 1 91 ? -4.183 2.324 -0.943 1.00 79.12 91 LEU A N 1
ATOM 733 C CA . LEU A 1 91 ? -3.978 3.316 -2.000 1.00 79.12 91 LEU A CA 1
ATOM 734 C C . LEU A 1 91 ? -3.404 4.624 -1.445 1.00 79.12 91 LEU A C 1
ATOM 736 O O . LEU A 1 91 ? -2.419 5.120 -1.990 1.00 79.12 91 LEU A O 1
ATOM 740 N N . SER A 1 92 ? -3.970 5.155 -0.356 1.00 77.56 92 SER A N 1
ATOM 741 C CA . SER A 1 92 ? -3.550 6.436 0.227 1.00 77.56 92 SER A CA 1
ATOM 742 C C . SER A 1 92 ? -2.120 6.386 0.757 1.00 77.56 92 SER A C 1
ATOM 744 O O . SER A 1 92 ? -1.323 7.285 0.490 1.00 77.56 92 SER A O 1
ATOM 746 N N . ILE A 1 93 ? -1.736 5.292 1.420 1.00 75.19 93 ILE A N 1
ATOM 747 C CA . ILE A 1 93 ? -0.367 5.137 1.920 1.00 75.19 93 ILE A CA 1
ATOM 748 C C . ILE A 1 93 ? 0.635 4.981 0.760 1.00 75.19 93 ILE A C 1
ATOM 750 O O . ILE A 1 93 ? 1.790 5.390 0.874 1.00 75.19 93 ILE A O 1
ATOM 754 N N . ASN A 1 94 ? 0.210 4.416 -0.374 1.00 74.38 94 ASN A N 1
ATOM 755 C CA . ASN A 1 94 ? 1.071 4.165 -1.530 1.00 74.38 94 ASN A CA 1
ATOM 756 C C . ASN A 1 94 ? 0.874 5.170 -2.678 1.00 74.38 94 ASN A C 1
ATOM 758 O O . ASN A 1 94 ? 1.195 4.853 -3.825 1.00 74.38 94 ASN A O 1
ATOM 762 N N . GLN A 1 95 ? 0.371 6.376 -2.403 1.00 78.44 95 GLN A N 1
ATOM 763 C CA . GLN A 1 95 ? 0.055 7.351 -3.450 1.00 78.44 95 GLN A CA 1
ATOM 764 C C . GLN A 1 95 ? 1.254 7.626 -4.375 1.00 78.44 95 GLN A C 1
ATOM 766 O O . GLN A 1 95 ? 1.139 7.488 -5.590 1.00 78.44 95 GLN A O 1
ATOM 771 N N . ALA A 1 96 ? 2.439 7.890 -3.816 1.00 73.31 96 ALA A N 1
ATOM 772 C CA . ALA A 1 96 ? 3.643 8.147 -4.612 1.00 73.31 96 ALA A CA 1
ATOM 773 C C . ALA A 1 96 ? 4.072 6.932 -5.463 1.00 73.31 96 ALA A C 1
ATOM 775 O O . ALA A 1 96 ? 4.529 7.077 -6.598 1.00 73.31 96 ALA A O 1
ATOM 776 N N . GLY A 1 97 ? 3.905 5.712 -4.940 1.00 73.44 97 GLY A N 1
ATOM 777 C CA . GLY A 1 97 ? 4.202 4.491 -5.687 1.00 73.44 97 GLY A CA 1
ATOM 778 C C . GLY A 1 97 ? 3.210 4.256 -6.827 1.00 73.44 97 GLY A C 1
ATOM 779 O O . GLY A 1 97 ? 3.603 3.817 -7.911 1.00 73.44 97 GLY A O 1
ATOM 780 N N . LEU A 1 98 ? 1.935 4.584 -6.613 1.00 77.19 98 LEU A N 1
ATOM 781 C CA . LEU A 1 98 ? 0.906 4.551 -7.649 1.00 77.19 98 LEU A CA 1
ATOM 782 C C . LEU A 1 98 ? 1.181 5.591 -8.734 1.00 77.19 98 LEU A C 1
ATOM 784 O O . LEU A 1 98 ? 1.210 5.230 -9.906 1.00 77.19 98 LEU A O 1
ATOM 788 N N . GLU A 1 99 ? 1.471 6.839 -8.368 1.00 80.31 99 GLU A N 1
ATOM 789 C CA . GLU A 1 99 ? 1.821 7.914 -9.306 1.00 80.31 99 GLU A CA 1
ATOM 790 C C . GLU A 1 99 ? 3.049 7.565 -10.152 1.00 80.31 99 GLU A C 1
ATOM 792 O O . GLU A 1 99 ? 3.054 7.774 -11.369 1.00 80.31 99 GLU A O 1
ATOM 797 N N . HIS A 1 100 ? 4.073 6.959 -9.545 1.00 79.69 100 HIS A N 1
ATOM 798 C CA . HIS A 1 100 ? 5.250 6.500 -10.277 1.00 79.69 100 HIS A CA 1
ATOM 799 C C . HIS A 1 100 ? 4.904 5.386 -11.274 1.00 79.69 100 HIS A C 1
ATOM 801 O O . HIS A 1 100 ? 5.333 5.419 -12.432 1.00 79.69 100 HIS A O 1
ATOM 807 N N . ASN A 1 101 ? 4.083 4.414 -10.861 1.00 78.75 101 ASN A N 1
ATOM 808 C CA . ASN A 1 101 ? 3.595 3.369 -11.758 1.00 78.75 101 ASN A CA 1
ATOM 809 C C . ASN A 1 101 ? 2.773 3.968 -12.906 1.00 78.75 101 ASN A C 1
ATOM 811 O O . ASN A 1 101 ? 3.029 3.639 -14.062 1.00 78.75 101 ASN A O 1
ATOM 815 N N . PHE A 1 102 ? 1.852 4.890 -12.625 1.00 81.62 102 PHE A N 1
ATOM 816 C CA . PHE A 1 102 ? 1.062 5.567 -13.651 1.00 81.62 102 PHE A CA 1
ATOM 817 C C . PHE A 1 102 ? 1.925 6.390 -14.604 1.00 81.62 102 PHE A C 1
ATOM 819 O O . PHE A 1 102 ? 1.695 6.339 -15.809 1.00 81.62 102 PHE A O 1
ATOM 826 N N . SER A 1 103 ? 2.954 7.077 -14.111 1.00 82.88 103 SER A N 1
ATOM 827 C CA . SER A 1 103 ? 3.899 7.828 -14.947 1.00 82.88 103 SER A CA 1
ATOM 828 C C . SER A 1 103 ? 4.664 6.904 -15.895 1.00 82.88 103 SER A C 1
ATOM 830 O O . SER A 1 103 ? 4.727 7.154 -17.100 1.00 82.88 103 SER A O 1
ATOM 832 N N . ASN A 1 104 ? 5.159 5.773 -15.387 1.00 79.56 104 ASN A N 1
ATOM 833 C CA . ASN A 1 104 ? 5.824 4.760 -16.207 1.00 79.56 104 ASN A CA 1
ATOM 834 C C . ASN A 1 104 ? 4.878 4.158 -17.255 1.00 79.56 104 ASN A C 1
ATOM 836 O O . ASN A 1 104 ? 5.278 3.934 -18.399 1.00 79.56 104 ASN A O 1
ATOM 840 N N . LEU A 1 105 ? 3.618 3.908 -16.892 1.00 80.81 105 LEU A N 1
ATOM 841 C CA . LEU A 1 105 ? 2.609 3.400 -17.822 1.00 80.81 105 LEU A CA 1
ATOM 842 C C . LEU A 1 105 ? 2.203 4.446 -18.854 1.00 80.81 105 LEU A C 1
ATOM 844 O O . LEU A 1 105 ? 2.026 4.096 -20.016 1.00 80.81 105 LEU A O 1
ATOM 848 N N . LYS A 1 106 ? 2.129 5.722 -18.470 1.00 82.62 106 LYS A N 1
ATOM 849 C CA . LYS A 1 106 ? 1.855 6.839 -19.375 1.00 82.62 106 LYS A CA 1
ATOM 850 C C . LYS A 1 106 ? 2.919 6.919 -20.462 1.00 82.62 106 LYS A C 1
ATOM 852 O O . LYS A 1 106 ? 2.558 6.930 -21.631 1.00 82.62 106 LYS A O 1
ATOM 857 N N . ILE A 1 107 ? 4.205 6.854 -20.109 1.00 75.44 107 ILE A N 1
ATOM 858 C CA . ILE A 1 107 ? 5.314 6.870 -21.084 1.00 75.44 107 ILE A CA 1
ATOM 859 C C . ILE A 1 107 ? 5.181 5.726 -22.102 1.00 75.44 107 ILE A C 1
ATOM 861 O O . ILE A 1 107 ? 5.379 5.933 -23.299 1.00 75.44 107 ILE A O 1
ATOM 865 N N . LYS A 1 108 ? 4.814 4.527 -21.638 1.00 77.44 108 LYS A N 1
ATOM 866 C CA . LYS A 1 108 ? 4.632 3.335 -22.486 1.00 77.44 108 LYS A CA 1
ATOM 867 C C . LYS A 1 108 ? 3.299 3.320 -23.245 1.00 77.44 108 LYS A C 1
ATOM 869 O O . LYS A 1 108 ? 3.144 2.560 -24.196 1.00 77.44 108 LYS A O 1
ATOM 874 N N . LYS A 1 109 ? 2.337 4.148 -22.836 1.00 74.62 109 LYS A N 1
ATOM 875 C CA . LYS A 1 109 ? 1.061 4.336 -23.528 1.00 74.62 109 LYS A CA 1
ATOM 876 C C . LYS A 1 109 ? 1.133 5.443 -24.574 1.00 74.62 109 LYS A C 1
ATOM 878 O O . LYS A 1 109 ? 0.497 5.294 -25.596 1.00 74.62 109 LYS A O 1
ATOM 883 N N . THR A 1 110 ? 1.839 6.553 -24.355 1.00 73.50 110 THR A N 1
ATOM 884 C CA . THR A 1 110 ? 1.704 7.745 -25.219 1.00 73.50 110 THR A CA 1
ATOM 885 C C . THR A 1 110 ? 2.863 7.976 -26.183 1.00 73.50 110 THR A C 1
ATOM 887 O O . THR A 1 110 ? 2.685 8.671 -27.179 1.00 73.50 110 THR A O 1
ATOM 890 N N . ARG A 1 111 ? 4.056 7.423 -25.937 1.00 73.38 111 ARG A N 1
ATOM 891 C CA . ARG A 1 111 ? 5.207 7.644 -26.824 1.00 73.38 111 ARG A CA 1
ATOM 892 C C . ARG A 1 111 ? 5.085 6.756 -28.066 1.00 73.38 111 ARG A C 1
ATOM 894 O O . ARG A 1 111 ? 5.115 5.537 -27.939 1.00 73.38 111 ARG A O 1
ATOM 901 N N . LEU A 1 112 ? 4.998 7.367 -29.252 1.00 66.75 112 LEU A N 1
ATOM 902 C CA . LEU A 1 112 ? 4.771 6.709 -30.555 1.00 66.75 112 LEU A CA 1
ATOM 903 C C . LEU A 1 112 ? 5.687 5.499 -30.820 1.00 66.75 112 LEU A C 1
ATOM 905 O O . LEU A 1 112 ? 5.229 4.479 -31.318 1.00 66.75 112 LEU A O 1
ATOM 909 N N . GLN A 1 113 ? 6.957 5.576 -30.412 1.00 62.00 113 GLN A N 1
ATOM 910 C CA . GLN A 1 113 ? 7.934 4.488 -30.579 1.00 62.00 113 GLN A CA 1
ATOM 911 C C . GLN A 1 113 ? 7.789 3.340 -29.560 1.00 62.00 113 GLN A C 1
ATOM 913 O O . GLN A 1 113 ? 8.327 2.262 -29.776 1.00 62.00 113 GLN A O 1
ATOM 918 N N . ASN A 1 114 ? 7.054 3.546 -28.463 1.00 64.38 114 ASN A N 1
ATOM 919 C CA . ASN A 1 114 ? 6.900 2.585 -27.365 1.00 64.38 114 ASN A CA 1
ATOM 920 C C . ASN A 1 114 ? 5.433 2.220 -27.087 1.00 64.38 114 ASN A C 1
ATOM 922 O O . ASN A 1 114 ? 5.150 1.671 -26.024 1.00 64.38 114 ASN A O 1
ATOM 926 N N . HIS A 1 115 ? 4.506 2.530 -28.000 1.00 78.25 115 HIS A N 1
ATOM 927 C CA . HIS A 1 115 ? 3.072 2.341 -27.790 1.00 78.25 115 HIS A CA 1
ATOM 928 C C . HIS A 1 115 ? 2.716 0.850 -27.669 1.00 78.25 115 HIS A C 1
ATOM 930 O O . HIS A 1 115 ? 2.596 0.120 -28.657 1.00 78.25 115 HIS A O 1
ATOM 936 N N . LEU A 1 116 ? 2.524 0.382 -26.437 1.00 78.81 116 LEU A N 1
ATOM 937 C CA . LEU A 1 116 ? 2.055 -0.974 -26.164 1.00 78.81 116 LEU A CA 1
ATOM 938 C C . LEU A 1 116 ? 0.522 -1.006 -26.141 1.00 78.81 116 LEU A C 1
ATOM 940 O O . LEU A 1 116 ? -0.119 -0.184 -25.491 1.00 78.81 116 LEU A O 1
ATOM 944 N N . LYS A 1 117 ? -0.079 -2.006 -26.799 1.00 86.81 117 LYS A N 1
ATOM 945 C CA . LYS A 1 117 ? -1.523 -2.282 -26.680 1.00 86.81 117 LYS A CA 1
ATOM 946 C C . LYS A 1 117 ? -1.883 -2.612 -25.221 1.00 86.81 117 LYS A C 1
ATOM 948 O O . LYS A 1 117 ? -1.088 -3.253 -24.527 1.00 86.81 117 LYS A O 1
ATOM 953 N N . LEU A 1 118 ? -3.096 -2.252 -24.786 1.00 84.38 118 LEU A N 1
ATOM 954 C CA . LEU A 1 118 ? -3.578 -2.452 -23.406 1.00 84.38 118 LEU A CA 1
ATOM 955 C C . LEU A 1 118 ? -3.340 -3.874 -22.850 1.00 84.38 118 LEU A C 1
ATOM 957 O O . LEU A 1 118 ? -2.772 -3.967 -21.762 1.00 84.38 118 LEU A O 1
ATOM 961 N N . PRO A 1 119 ? -3.614 -4.975 -23.586 1.00 88.38 119 PRO A N 1
ATOM 962 C CA . PRO A 1 119 ? -3.383 -6.325 -23.058 1.00 88.38 119 PRO A CA 1
ATOM 963 C C . PRO A 1 119 ? -1.905 -6.621 -22.763 1.00 88.38 119 PRO A C 1
ATOM 965 O O . PRO A 1 119 ? -1.567 -7.370 -21.848 1.00 88.38 119 PRO A O 1
ATOM 968 N N . ARG A 1 120 ? -0.984 -6.032 -23.539 1.00 87.25 120 ARG A N 1
ATOM 969 C CA . ARG A 1 120 ? 0.463 -6.196 -23.328 1.00 87.25 120 ARG A CA 1
ATOM 970 C C . ARG A 1 120 ? 0.949 -5.341 -22.160 1.00 87.25 120 ARG A C 1
ATOM 972 O O . ARG A 1 120 ? 1.822 -5.778 -21.413 1.00 87.25 120 ARG A O 1
ATOM 979 N N . LEU A 1 121 ? 0.371 -4.152 -21.996 1.00 85.62 121 LEU A N 1
ATOM 980 C CA . LEU A 1 121 ? 0.637 -3.268 -20.865 1.00 85.62 121 LEU A CA 1
ATOM 981 C C . LEU A 1 121 ? 0.224 -3.932 -19.543 1.00 85.62 121 LEU A C 1
ATOM 983 O O . LEU A 1 121 ? 1.018 -3.957 -18.607 1.00 85.62 121 LEU A O 1
ATOM 987 N N . GLU A 1 122 ? -0.961 -4.540 -19.502 1.00 84.19 122 GLU A N 1
ATOM 988 C CA . GLU A 1 122 ? -1.475 -5.283 -18.347 1.00 84.19 122 GLU A CA 1
ATOM 989 C C . GLU A 1 122 ? -0.564 -6.459 -17.967 1.00 84.19 122 GLU A C 1
ATOM 991 O O . GLU A 1 122 ? -0.109 -6.549 -16.825 1.00 84.19 122 GLU A O 1
ATOM 996 N N . LYS A 1 123 ? -0.202 -7.310 -18.939 1.00 91.44 123 LYS A N 1
ATOM 997 C CA . LYS A 1 123 ? 0.737 -8.425 -18.714 1.00 91.44 123 LYS A CA 1
ATOM 998 C C . LYS A 1 123 ? 2.072 -7.943 -18.153 1.00 91.44 123 LYS A C 1
ATOM 1000 O O . LYS A 1 123 ? 2.594 -8.532 -17.214 1.00 91.44 123 LYS A O 1
ATOM 1005 N N . MET A 1 124 ? 2.617 -6.856 -18.691 1.00 86.06 124 MET A N 1
ATOM 1006 C CA . MET A 1 124 ? 3.884 -6.295 -18.225 1.00 86.06 124 MET A CA 1
ATOM 1007 C C . MET A 1 124 ? 3.780 -5.719 -16.804 1.00 86.06 124 MET A C 1
ATOM 1009 O O . MET A 1 124 ? 4.725 -5.858 -16.028 1.00 86.06 124 MET A O 1
ATOM 1013 N N . VAL A 1 125 ? 2.655 -5.093 -16.440 1.00 83.56 125 VAL A N 1
ATOM 1014 C CA . VAL A 1 125 ? 2.402 -4.648 -15.058 1.00 83.56 125 VAL A CA 1
ATOM 1015 C C . VAL A 1 125 ? 2.354 -5.843 -14.116 1.00 83.56 125 VAL A C 1
ATOM 1017 O O . VAL A 1 125 ? 3.007 -5.799 -13.073 1.00 83.56 125 VAL A O 1
ATOM 1020 N N . LYS A 1 126 ? 1.640 -6.908 -14.502 1.00 87.06 126 LYS A N 1
ATOM 1021 C CA . LYS A 1 126 ? 1.506 -8.140 -13.719 1.00 87.06 126 LYS A CA 1
ATOM 1022 C C . LYS A 1 126 ? 2.859 -8.817 -13.502 1.00 87.06 126 LYS A C 1
ATOM 1024 O O . LYS A 1 126 ? 3.284 -8.955 -12.363 1.00 87.06 126 LYS A O 1
ATOM 1029 N N . VAL A 1 127 ? 3.601 -9.083 -14.580 1.00 86.25 127 VAL A N 1
ATOM 1030 C CA . VAL A 1 127 ? 4.954 -9.667 -14.517 1.00 86.25 127 VAL A CA 1
ATOM 1031 C C . VAL A 1 127 ? 5.897 -8.791 -13.692 1.00 86.25 127 VAL A C 1
ATOM 1033 O O . VAL A 1 127 ? 6.618 -9.287 -12.834 1.00 86.25 127 VAL A O 1
ATOM 1036 N N . GLY A 1 128 ? 5.871 -7.470 -13.887 1.00 81.69 128 GLY A N 1
ATOM 1037 C CA . GLY A 1 128 ? 6.694 -6.560 -13.094 1.00 81.69 128 GLY A CA 1
ATOM 1038 C C . GLY A 1 128 ? 6.336 -6.579 -11.604 1.00 81.69 128 GLY A C 1
ATOM 1039 O O . GLY A 1 128 ? 7.223 -6.454 -10.761 1.00 81.69 128 GLY A O 1
ATOM 1040 N N . ALA A 1 129 ? 5.055 -6.724 -11.262 1.00 77.00 129 ALA A N 1
ATOM 1041 C CA . ALA A 1 129 ? 4.610 -6.861 -9.879 1.00 77.00 129 ALA A CA 1
ATOM 1042 C C . ALA A 1 129 ? 5.052 -8.197 -9.268 1.00 77.00 129 ALA A C 1
ATOM 1044 O O . ALA A 1 129 ? 5.525 -8.193 -8.131 1.00 77.00 129 ALA A O 1
ATOM 1045 N N . ASP A 1 130 ? 4.971 -9.289 -10.028 1.00 77.88 130 ASP A N 1
ATOM 1046 C CA . ASP A 1 130 ? 5.398 -10.624 -9.605 1.00 77.88 130 ASP A CA 1
ATOM 1047 C C . ASP A 1 130 ? 6.913 -10.677 -9.367 1.00 77.88 130 ASP A C 1
ATOM 1049 O O . ASP A 1 130 ? 7.348 -11.130 -8.311 1.00 77.88 130 ASP A O 1
ATOM 1053 N N . ILE A 1 131 ? 7.718 -10.101 -10.268 1.00 77.69 131 ILE A N 1
ATOM 1054 C CA . ILE A 1 131 ? 9.180 -9.984 -10.106 1.00 77.69 131 ILE A CA 1
ATOM 1055 C C . ILE A 1 131 ? 9.531 -9.186 -8.844 1.00 77.69 131 ILE A C 1
ATOM 1057 O O . ILE A 1 131 ? 10.404 -9.580 -8.072 1.00 77.69 131 ILE A O 1
ATOM 1061 N N . ARG A 1 132 ? 8.842 -8.065 -8.594 1.00 76.44 132 ARG A N 1
ATOM 1062 C CA . ARG A 1 132 ? 9.053 -7.274 -7.368 1.00 76.44 132 ARG A CA 1
ATOM 1063 C C . ARG A 1 132 ? 8.600 -8.010 -6.111 1.00 76.44 132 ARG A C 1
ATOM 1065 O O . ARG A 1 132 ? 9.114 -7.726 -5.035 1.00 76.44 132 ARG A O 1
ATOM 1072 N N . ALA A 1 133 ? 7.612 -8.896 -6.213 1.00 72.56 133 ALA A N 1
ATOM 1073 C CA . ALA A 1 133 ? 7.161 -9.710 -5.095 1.00 72.56 133 ALA A CA 1
ATOM 1074 C C . ALA A 1 133 ? 8.136 -10.861 -4.800 1.00 72.56 133 ALA A C 1
ATOM 1076 O O . ALA A 1 133 ? 8.366 -11.153 -3.629 1.00 72.56 133 ALA A O 1
ATOM 1077 N N . SER A 1 134 ? 8.736 -11.470 -5.829 1.00 72.56 134 SER A N 1
ATOM 1078 C CA . SER A 1 134 ? 9.716 -12.551 -5.678 1.00 72.56 134 SER A CA 1
ATOM 1079 C C . SER A 1 134 ? 11.059 -12.056 -5.137 1.00 72.56 134 SER A C 1
ATOM 1081 O O . SER A 1 134 ? 11.568 -12.650 -4.191 1.00 72.56 134 SER A O 1
ATOM 1083 N N . HIS A 1 135 ? 11.570 -10.920 -5.628 1.00 64.38 135 HIS A N 1
ATOM 1084 C CA . HIS A 1 135 ? 12.836 -10.318 -5.167 1.00 64.38 135 HIS A CA 1
ATOM 1085 C C . HIS A 1 135 ? 12.818 -9.852 -3.703 1.00 64.38 135 HIS A C 1
ATOM 1087 O O . HIS A 1 135 ? 13.864 -9.583 -3.125 1.00 64.38 135 HIS A O 1
ATOM 1093 N N . LYS A 1 136 ? 11.636 -9.739 -3.084 1.00 62.03 136 LYS A N 1
ATOM 1094 C CA . LYS A 1 136 ? 11.500 -9.388 -1.661 1.00 62.03 136 LYS A CA 1
ATOM 1095 C C . LYS A 1 136 ? 11.686 -10.583 -0.724 1.00 62.03 136 LYS A C 1
ATOM 1097 O O . LYS A 1 136 ? 11.701 -10.389 0.487 1.00 62.03 136 LYS A O 1
ATOM 1102 N N . ARG A 1 137 ? 11.816 -11.807 -1.251 1.00 54.59 137 ARG A N 1
ATOM 1103 C CA . ARG A 1 137 ? 12.190 -12.978 -0.452 1.00 54.59 137 ARG A CA 1
ATOM 1104 C C . ARG A 1 137 ? 13.721 -13.034 -0.360 1.00 54.59 137 ARG A C 1
ATOM 1106 O O . ARG A 1 137 ? 14.358 -13.138 -1.412 1.00 54.59 137 ARG A O 1
ATOM 1113 N N . PRO A 1 138 ? 14.313 -12.968 0.847 1.00 54.41 138 PRO A N 1
ATOM 1114 C CA . PRO A 1 138 ? 15.767 -12.894 1.027 1.00 54.41 138 PRO A CA 1
ATOM 1115 C C . PRO A 1 138 ? 16.511 -14.105 0.442 1.00 54.41 138 PRO A C 1
ATOM 1117 O O . PRO A 1 138 ? 17.650 -13.966 0.007 1.00 54.41 138 PRO A O 1
ATOM 1120 N N . ASP A 1 139 ? 15.842 -15.254 0.313 1.00 56.69 139 ASP A N 1
ATOM 1121 C CA . ASP A 1 139 ? 16.417 -16.453 -0.311 1.00 56.69 139 ASP A CA 1
ATOM 1122 C C . ASP A 1 139 ? 16.659 -16.319 -1.826 1.00 56.69 139 ASP A C 1
ATOM 1124 O O . ASP A 1 139 ? 17.448 -17.072 -2.389 1.00 56.69 139 ASP A O 1
ATOM 1128 N N . SER A 1 140 ? 16.031 -15.349 -2.504 1.00 51.22 140 SER A N 1
ATOM 1129 C CA . SER A 1 140 ? 16.131 -15.198 -3.967 1.00 51.22 140 SER A CA 1
ATOM 1130 C C . SER A 1 140 ? 17.398 -14.486 -4.455 1.00 51.22 140 SER A C 1
ATOM 1132 O O . SER A 1 140 ? 17.756 -14.628 -5.623 1.00 51.22 140 SER A O 1
ATOM 1134 N N . LEU A 1 141 ? 18.104 -13.754 -3.585 1.00 51.69 141 LEU A N 1
ATOM 1135 C CA . LEU A 1 141 ? 19.342 -13.054 -3.958 1.00 51.69 141 LEU A CA 1
ATOM 1136 C C . LEU A 1 141 ? 20.508 -14.016 -4.217 1.00 51.69 141 LEU A C 1
ATOM 1138 O O . LEU A 1 141 ? 21.394 -13.692 -5.006 1.00 51.69 141 LEU A O 1
ATOM 1142 N N . LYS A 1 142 ? 20.480 -15.213 -3.616 1.00 55.91 142 LYS A N 1
ATOM 1143 C CA . LYS A 1 142 ? 21.482 -16.265 -3.854 1.00 55.91 142 LYS A CA 1
ATOM 1144 C C . LYS A 1 142 ? 21.493 -16.704 -5.323 1.00 55.91 142 LYS A C 1
ATOM 1146 O O . LYS A 1 142 ? 22.556 -16.842 -5.914 1.00 55.91 142 LYS A O 1
ATOM 1151 N N . ASN A 1 143 ? 20.317 -16.760 -5.947 1.00 56.31 143 ASN A N 1
ATOM 1152 C CA . ASN A 1 143 ? 20.176 -17.181 -7.340 1.00 56.31 143 ASN A CA 1
ATOM 1153 C C . ASN A 1 143 ? 20.563 -16.074 -8.338 1.00 56.31 143 ASN A C 1
ATOM 1155 O O . ASN A 1 143 ? 20.860 -16.365 -9.492 1.00 56.31 143 ASN A O 1
ATOM 1159 N N . VAL A 1 144 ? 20.563 -14.797 -7.930 1.00 57.91 144 VAL A N 1
ATOM 1160 C CA . VAL A 1 144 ? 20.949 -13.678 -8.812 1.00 57.91 144 VAL A CA 1
ATOM 1161 C C . VAL A 1 144 ? 22.459 -13.661 -9.054 1.00 57.91 144 VAL A C 1
ATOM 1163 O O . VAL A 1 144 ? 22.886 -13.363 -10.166 1.00 57.91 144 VAL A O 1
ATOM 1166 N N . LEU A 1 145 ? 23.265 -14.027 -8.051 1.00 57.94 145 LEU A N 1
ATOM 1167 C CA . LEU A 1 145 ? 24.712 -14.202 -8.217 1.00 57.94 145 LEU A CA 1
ATOM 1168 C C . LEU A 1 145 ? 25.029 -15.351 -9.186 1.00 57.94 145 LEU A C 1
ATOM 1170 O O . LEU A 1 145 ? 25.870 -15.175 -10.062 1.00 57.94 145 LEU A O 1
ATOM 1174 N N . GLU A 1 146 ? 24.294 -16.462 -9.102 1.00 61.16 146 GLU A N 1
ATOM 1175 C CA . GLU A 1 146 ? 24.418 -17.595 -10.035 1.00 61.16 146 GLU A CA 1
ATOM 1176 C C . GLU A 1 146 ? 23.914 -17.270 -11.459 1.00 61.16 146 GLU A C 1
ATOM 1178 O O . GLU A 1 146 ? 24.454 -17.749 -12.454 1.00 61.16 146 GLU A O 1
ATOM 1183 N N . LEU A 1 147 ? 22.910 -16.399 -11.597 1.00 56.06 147 LEU A N 1
ATOM 1184 C CA . LEU A 1 147 ? 22.443 -15.901 -12.901 1.00 56.06 147 LEU A CA 1
ATOM 1185 C C . LEU A 1 147 ? 23.395 -14.871 -13.530 1.00 56.06 147 LEU A C 1
ATOM 1187 O O . LEU A 1 147 ? 23.370 -14.672 -14.744 1.00 56.06 147 LEU A O 1
ATOM 1191 N N . LEU A 1 148 ? 24.222 -14.210 -12.715 1.00 56.50 148 LEU A N 1
ATOM 1192 C CA . LEU A 1 148 ? 25.248 -13.263 -13.156 1.00 56.50 148 LEU A CA 1
ATOM 1193 C C . LEU A 1 148 ? 26.624 -13.911 -13.346 1.00 56.50 148 LEU A C 1
ATOM 1195 O O . LEU A 1 148 ? 27.501 -13.270 -13.930 1.00 56.50 148 LEU A O 1
ATOM 1199 N N . THR A 1 149 ? 26.815 -15.177 -12.953 1.00 60.44 149 THR A N 1
ATOM 1200 C CA . THR A 1 149 ? 27.930 -16.017 -13.424 1.00 60.44 149 THR A CA 1
ATOM 1201 C C . THR A 1 149 ? 27.720 -16.421 -14.882 1.00 60.44 149 THR A C 1
ATOM 1203 O O . THR A 1 149 ? 27.649 -17.590 -15.241 1.00 60.44 149 THR A O 1
ATOM 1206 N N . ILE A 1 150 ? 27.624 -15.424 -15.756 1.00 57.72 150 ILE A N 1
ATOM 1207 C CA . ILE A 1 150 ? 27.877 -15.606 -17.178 1.00 57.72 150 ILE A CA 1
ATOM 1208 C C . ILE A 1 150 ? 29.401 -15.726 -17.291 1.00 57.72 150 ILE A C 1
ATOM 1210 O O . ILE A 1 150 ? 30.092 -14.796 -16.857 1.00 57.72 150 ILE A O 1
ATOM 1214 N N . PRO A 1 151 ? 29.946 -16.834 -17.829 1.00 54.59 151 PRO A N 1
ATOM 1215 C CA . PRO A 1 151 ? 31.372 -16.946 -18.097 1.00 54.59 151 PRO A CA 1
ATOM 1216 C C . PRO A 1 151 ? 31.813 -15.709 -18.872 1.00 54.59 151 PRO A C 1
ATOM 1218 O O . PRO A 1 151 ? 31.312 -15.431 -19.965 1.00 54.59 151 PRO A O 1
ATOM 1221 N N . ARG A 1 152 ? 32.688 -14.897 -18.272 1.00 52.94 152 ARG A N 1
ATOM 1222 C CA . ARG A 1 152 ? 33.199 -13.713 -18.957 1.00 52.94 152 ARG A CA 1
ATOM 1223 C C . ARG A 1 152 ? 33.961 -14.211 -20.179 1.00 52.94 152 ARG A C 1
ATOM 1225 O O . ARG A 1 152 ? 34.818 -15.078 -20.048 1.00 52.94 152 ARG A O 1
ATOM 1232 N N . TYR A 1 153 ? 33.666 -13.651 -21.352 1.00 54.69 153 TYR A N 1
ATOM 1233 C CA . TYR A 1 153 ? 34.348 -13.988 -22.611 1.00 54.69 153 TYR A CA 1
ATOM 1234 C C . TYR A 1 153 ? 35.882 -13.925 -22.505 1.00 54.69 153 TYR A C 1
ATOM 1236 O O . TYR A 1 153 ? 36.572 -14.607 -23.253 1.00 54.69 153 TYR A O 1
ATOM 1244 N N . THR A 1 154 ? 36.410 -13.142 -21.561 1.00 55.84 154 THR A N 1
ATOM 1245 C CA . THR A 1 154 ? 37.838 -13.063 -21.226 1.00 55.84 154 THR A CA 1
ATOM 1246 C C . THR A 1 154 ? 38.414 -14.398 -20.755 1.00 55.84 154 THR A C 1
ATOM 1248 O O . THR A 1 154 ? 39.491 -14.777 -21.194 1.00 55.84 154 THR A O 1
ATOM 1251 N N . ASN A 1 155 ? 37.672 -15.158 -19.950 1.00 59.91 155 ASN A N 1
ATOM 1252 C CA . ASN A 1 155 ? 38.146 -16.426 -19.390 1.00 59.91 155 ASN A CA 1
ATOM 1253 C C . ASN A 1 155 ? 38.232 -17.517 -20.475 1.00 59.91 155 ASN A C 1
ATOM 1255 O O . ASN A 1 155 ? 39.131 -18.346 -20.450 1.00 59.91 155 ASN A O 1
ATOM 1259 N N . LEU A 1 156 ? 37.343 -17.461 -21.476 1.00 57.31 156 LEU A N 1
ATOM 1260 C CA . LEU A 1 156 ? 37.369 -18.356 -22.642 1.00 57.31 156 LEU A CA 1
ATOM 1261 C C . LEU A 1 156 ? 38.504 -18.031 -23.627 1.00 57.31 156 LEU A C 1
ATOM 1263 O O . LEU A 1 156 ? 38.852 -18.866 -24.460 1.00 57.31 156 LEU A O 1
ATOM 1267 N N . LEU A 1 157 ? 39.052 -16.813 -23.574 1.00 56.38 157 LEU A N 1
ATOM 1268 C CA . LEU A 1 157 ? 40.209 -16.420 -24.380 1.00 56.38 157 LEU A CA 1
ATOM 1269 C C . LEU A 1 157 ? 41.522 -16.849 -23.719 1.00 56.38 157 LEU A C 1
ATOM 1271 O O . LEU A 1 157 ? 42.441 -17.241 -24.429 1.00 56.38 157 LEU A O 1
ATOM 1275 N N . GLU A 1 158 ? 41.598 -16.817 -22.388 1.00 56.69 158 GLU A N 1
ATOM 1276 C CA . GLU A 1 158 ? 42.799 -17.199 -21.635 1.00 56.69 158 GLU A CA 1
ATOM 1277 C C . GLU A 1 158 ? 43.014 -18.722 -21.593 1.00 56.69 158 GLU A C 1
ATOM 1279 O O . GLU A 1 158 ? 44.142 -19.174 -21.766 1.00 56.69 158 GLU A O 1
ATOM 1284 N N . GLU A 1 159 ? 41.953 -19.533 -21.499 1.00 56.72 159 GLU A N 1
ATOM 1285 C CA . GLU A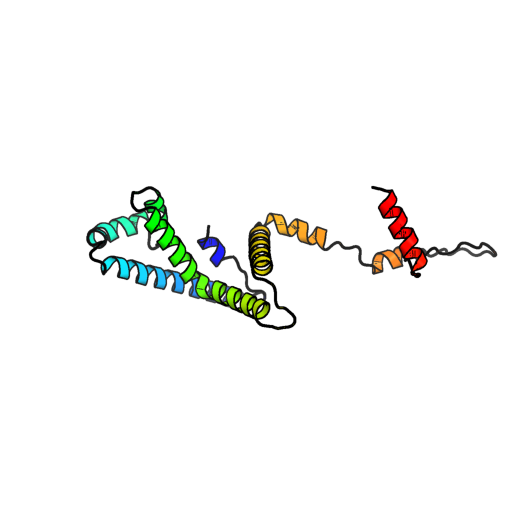 1 159 ? 42.065 -21.006 -21.567 1.00 56.72 159 GLU A CA 1
ATOM 1286 C C . GLU A 1 159 ? 42.544 -21.532 -22.936 1.00 56.72 159 GLU A C 1
ATOM 1288 O O . GLU A 1 159 ? 43.033 -22.656 -23.034 1.00 56.72 159 GLU A O 1
ATOM 1293 N N . GLY A 1 160 ? 42.435 -20.729 -24.001 1.00 51.09 160 GLY A N 1
ATOM 1294 C CA . GLY A 1 160 ? 42.909 -21.079 -25.344 1.00 51.09 160 GLY A CA 1
ATOM 1295 C C . GLY A 1 160 ? 44.366 -20.701 -25.631 1.00 51.09 160 GLY A C 1
ATOM 1296 O O . GLY A 1 160 ? 44.878 -21.057 -26.692 1.00 51.09 160 GLY A O 1
ATOM 1297 N N . ILE A 1 161 ? 45.031 -19.980 -24.722 1.00 50.03 161 ILE A N 1
ATOM 1298 C CA . ILE A 1 161 ? 46.427 -19.535 -24.857 1.00 50.03 161 ILE A CA 1
ATOM 1299 C C . ILE A 1 161 ? 47.263 -20.288 -23.812 1.00 50.03 161 ILE A C 1
ATOM 1301 O O . ILE A 1 161 ? 47.949 -19.714 -22.972 1.00 50.03 161 ILE A O 1
ATOM 1305 N N . GLY A 1 162 ? 47.169 -21.618 -23.839 1.00 44.94 162 GLY A N 1
ATOM 1306 C CA . GLY A 1 162 ? 48.133 -22.479 -23.168 1.00 44.94 162 GLY A CA 1
ATOM 1307 C C . GLY A 1 162 ? 49.468 -22.380 -23.898 1.00 44.94 162 GLY A C 1
ATOM 1308 O O . GLY A 1 162 ? 49.590 -22.812 -25.041 1.00 44.94 162 GLY A O 1
ATOM 1309 N N . VAL A 1 163 ? 50.447 -21.764 -23.245 1.00 46.47 163 VAL A N 1
ATOM 1310 C CA . VAL A 1 163 ? 51.847 -21.704 -23.666 1.00 46.47 163 VAL A CA 1
ATOM 1311 C C . VAL A 1 163 ? 52.387 -23.133 -23.811 1.00 46.47 163 VAL A C 1
ATOM 1313 O O . VAL A 1 163 ? 52.587 -23.821 -22.815 1.00 46.47 163 VAL A O 1
ATOM 1316 N N . SER A 1 164 ? 52.630 -23.579 -25.045 1.00 37.53 164 SER A N 1
ATOM 1317 C CA . SER A 1 164 ? 53.584 -24.659 -25.317 1.00 37.53 164 SER A CA 1
ATOM 1318 C C . SER A 1 164 ? 54.943 -24.021 -25.587 1.00 37.53 164 SER A C 1
ATOM 1320 O O . SER A 1 164 ? 55.235 -23.615 -26.709 1.00 37.53 164 SER A O 1
ATOM 1322 N N . GLU A 1 165 ? 55.758 -23.903 -24.541 1.00 44.69 165 GLU A N 1
ATOM 1323 C CA . GLU A 1 165 ? 57.212 -23.860 -24.683 1.00 44.69 165 GLU A CA 1
ATOM 1324 C C . GLU A 1 165 ? 57.691 -25.297 -24.908 1.00 44.69 165 GLU A C 1
ATOM 1326 O O . GLU A 1 165 ? 57.877 -26.034 -23.947 1.00 44.69 165 GLU A O 1
ATOM 1331 N N . ASP A 1 166 ? 57.841 -25.714 -26.164 1.00 35.03 166 ASP A N 1
ATOM 1332 C CA . ASP A 1 166 ? 58.971 -26.564 -26.551 1.00 35.03 166 ASP A CA 1
ATOM 1333 C C . ASP A 1 166 ? 59.180 -26.508 -28.070 1.00 35.03 166 ASP A C 1
ATOM 1335 O O . ASP A 1 166 ? 58.225 -26.441 -28.847 1.00 35.03 166 ASP A O 1
ATOM 1339 N N . GLY A 1 167 ? 60.442 -26.450 -28.481 1.00 38.06 167 GLY A N 1
ATOM 1340 C CA . GLY A 1 167 ? 60.858 -26.238 -29.864 1.00 38.06 167 GLY A CA 1
ATOM 1341 C C . GLY A 1 167 ? 60.698 -27.472 -30.752 1.00 38.06 167 GLY A C 1
ATOM 1342 O O . GLY A 1 167 ? 60.775 -28.607 -30.294 1.00 38.06 167 GLY A O 1
ATOM 1343 N N . GLY A 1 168 ? 60.547 -27.244 -32.057 1.00 29.02 168 GLY A N 1
ATOM 1344 C CA . GLY A 1 168 ? 60.636 -28.304 -33.061 1.00 29.02 168 GLY A CA 1
ATOM 1345 C C . GLY A 1 168 ? 59.687 -28.105 -34.234 1.00 29.02 168 GLY A C 1
ATOM 1346 O O . GLY A 1 168 ? 58.499 -27.866 -34.060 1.00 29.02 168 GLY A O 1
ATOM 1347 N N . GLU A 1 169 ? 60.256 -28.169 -35.428 1.00 38.22 169 GLU A N 1
ATOM 1348 C CA . GLU A 1 169 ? 59.648 -27.949 -36.736 1.00 38.22 169 GLU A CA 1
ATOM 1349 C C . GLU A 1 169 ? 58.409 -28.825 -37.028 1.00 38.22 169 GLU A C 1
ATOM 1351 O O . GLU A 1 169 ? 58.266 -29.938 -36.535 1.00 38.22 169 GLU A O 1
ATOM 1356 N N . GLU A 1 170 ? 57.537 -28.290 -37.891 1.00 39.31 170 GLU A N 1
ATOM 1357 C CA . GLU A 1 170 ? 56.463 -28.983 -38.621 1.00 39.31 170 GLU A CA 1
ATOM 1358 C C . GLU A 1 170 ? 55.451 -29.819 -37.812 1.00 39.31 170 GLU A C 1
ATOM 1360 O O . GLU A 1 170 ? 55.484 -31.046 -37.775 1.00 39.31 170 GLU A O 1
ATOM 1365 N N . SER A 1 171 ? 54.385 -29.164 -37.335 1.00 30.53 171 SER A N 1
ATOM 1366 C CA . SER A 1 171 ? 53.070 -29.814 -37.318 1.00 30.53 171 SER A CA 1
ATOM 1367 C C . SER A 1 171 ? 51.927 -28.807 -37.406 1.00 30.53 171 SER A C 1
ATOM 1369 O O . SER A 1 171 ? 51.724 -27.948 -36.550 1.00 30.53 171 SER A O 1
ATOM 1371 N N . SER A 1 172 ? 51.158 -28.926 -38.486 1.00 42.47 172 SER A N 1
ATOM 1372 C CA . SER A 1 172 ? 49.893 -28.239 -38.721 1.00 42.47 172 SER A CA 1
ATOM 1373 C C . SER A 1 172 ? 48.854 -28.648 -37.667 1.00 42.47 172 SER A C 1
ATOM 1375 O O . SER A 1 172 ? 48.017 -29.520 -37.908 1.00 42.47 172 SER A O 1
ATOM 1377 N N . LEU A 1 173 ? 48.835 -27.970 -36.522 1.00 35.38 173 LEU A N 1
ATOM 1378 C CA . LEU A 1 173 ? 47.712 -28.008 -35.590 1.00 35.38 173 LEU A CA 1
ATOM 1379 C C . LEU A 1 173 ? 47.111 -26.614 -35.478 1.00 35.38 173 LEU A C 1
ATOM 1381 O O . LEU A 1 173 ? 47.535 -25.744 -34.726 1.00 35.38 173 LEU A O 1
ATOM 1385 N N . ARG A 1 174 ? 46.089 -26.432 -36.312 1.00 41.12 174 ARG A N 1
ATOM 1386 C CA . ARG A 1 174 ? 45.093 -25.366 -36.273 1.00 41.12 174 ARG A CA 1
ATOM 1387 C C . ARG A 1 174 ? 44.703 -25.117 -34.812 1.00 41.12 174 ARG A C 1
ATOM 1389 O O . ARG A 1 174 ? 43.938 -25.897 -34.251 1.00 41.12 174 ARG A O 1
ATOM 1396 N N . ALA A 1 175 ? 45.199 -24.036 -34.217 1.00 44.59 175 ALA A N 1
ATOM 1397 C CA . ALA A 1 175 ? 44.666 -23.507 -32.972 1.00 44.59 175 ALA A CA 1
ATOM 1398 C C . ALA A 1 175 ? 43.187 -23.173 -33.218 1.00 44.59 175 ALA A C 1
ATOM 1400 O O . ALA A 1 175 ? 42.840 -22.140 -33.798 1.00 44.59 175 ALA A O 1
ATOM 1401 N N . GLN A 1 176 ? 42.302 -24.116 -32.893 1.00 50.31 176 GLN A N 1
ATOM 1402 C CA . GLN A 1 176 ? 40.865 -23.932 -32.983 1.00 50.31 176 GLN A CA 1
ATOM 1403 C C . GLN A 1 176 ? 40.480 -22.984 -31.857 1.00 50.31 176 GLN A C 1
ATOM 1405 O O . GLN A 1 176 ? 40.143 -23.405 -30.757 1.00 50.31 176 GLN A O 1
ATOM 1410 N N . SER A 1 177 ? 40.536 -21.680 -32.125 1.00 52.34 177 SER A N 1
ATOM 1411 C CA . SER A 1 177 ? 39.825 -20.728 -31.287 1.00 52.34 177 SER A CA 1
ATOM 1412 C C . SER A 1 177 ? 38.365 -21.181 -31.262 1.00 52.34 177 SER A C 1
ATOM 1414 O O . SER A 1 177 ? 37.716 -21.127 -32.307 1.00 52.34 177 SER A O 1
ATOM 1416 N N . GLY A 1 178 ? 37.852 -21.615 -30.106 1.00 57.97 178 GLY A N 1
ATOM 1417 C CA . GLY A 1 178 ? 36.459 -22.052 -29.910 1.00 57.97 178 GLY A CA 1
ATOM 1418 C C . GLY A 1 178 ? 35.410 -20.968 -30.200 1.00 57.97 178 GLY A C 1
ATOM 1419 O O . GLY A 1 178 ? 34.216 -21.173 -30.012 1.00 57.97 178 GLY A O 1
ATOM 1420 N N . LEU A 1 179 ? 35.848 -19.804 -30.680 1.00 59.41 179 LEU A N 1
ATOM 1421 C CA . LEU A 1 179 ? 34.999 -18.755 -31.199 1.00 59.41 179 LEU A CA 1
ATOM 1422 C C . LEU A 1 179 ? 34.699 -18.973 -32.681 1.00 59.41 179 LEU A C 1
ATOM 1424 O O . LEU A 1 179 ? 35.570 -18.970 -33.552 1.00 59.41 179 LEU A O 1
ATOM 1428 N N . VAL A 1 180 ? 33.406 -19.074 -32.948 1.00 61.88 180 VAL A N 1
ATOM 1429 C CA . VAL A 1 180 ? 32.788 -19.015 -34.266 1.00 61.88 180 VAL A CA 1
ATOM 1430 C C . VAL A 1 180 ? 33.059 -17.639 -34.882 1.00 61.88 180 VAL A C 1
ATOM 1432 O O . VAL A 1 180 ? 32.384 -16.661 -34.575 1.00 61.88 180 VAL A O 1
ATOM 1435 N N . LYS A 1 181 ? 34.076 -17.545 -35.741 1.00 72.06 181 LYS A N 1
ATOM 1436 C CA . LYS A 1 181 ? 34.475 -16.278 -36.386 1.00 72.06 181 LYS A CA 1
ATOM 1437 C C . LYS A 1 181 ? 33.757 -16.006 -37.705 1.00 72.06 181 LYS A C 1
ATOM 1439 O O . LYS A 1 181 ? 33.820 -14.893 -38.213 1.00 72.06 181 LYS A O 1
ATOM 1444 N N . THR A 1 182 ? 33.093 -17.009 -38.276 1.00 73.81 182 THR A N 1
ATOM 1445 C CA . THR A 1 182 ? 32.434 -16.888 -39.582 1.00 73.81 182 THR A CA 1
ATOM 1446 C C . THR A 1 182 ? 30.957 -17.239 -39.497 1.00 73.81 182 THR A C 1
ATOM 1448 O O . THR A 1 182 ? 30.543 -18.102 -38.717 1.00 73.81 182 THR A O 1
ATOM 1451 N N . HIS A 1 183 ? 30.154 -16.584 -40.331 1.00 66.25 183 HIS A N 1
ATOM 1452 C CA . HIS A 1 183 ? 28.712 -16.804 -40.391 1.00 66.25 183 HIS A CA 1
ATOM 1453 C C . HIS A 1 183 ? 28.372 -18.276 -40.688 1.00 66.25 183 HIS A C 1
ATOM 1455 O O . HIS A 1 183 ? 27.514 -18.861 -40.035 1.00 66.25 183 HIS A O 1
ATOM 1461 N N . GLU A 1 184 ? 29.112 -18.926 -41.587 1.00 75.19 184 GLU A N 1
ATOM 1462 C CA . GLU A 1 184 ? 28.917 -20.346 -41.909 1.00 75.19 184 GLU A CA 1
ATOM 1463 C C . GLU A 1 184 ? 29.213 -21.280 -40.729 1.00 75.19 184 GLU A C 1
ATOM 1465 O O . GLU A 1 184 ? 28.497 -22.261 -40.518 1.00 75.19 184 GLU A O 1
ATOM 1470 N N . SER A 1 185 ? 30.238 -20.974 -39.924 1.00 73.94 185 SER A N 1
ATOM 1471 C CA . SER A 1 185 ? 30.515 -21.744 -38.705 1.00 73.94 185 SER A CA 1
ATOM 1472 C C . SER A 1 185 ? 29.395 -21.614 -37.668 1.00 73.94 185 SER A C 1
ATOM 1474 O O . SER A 1 185 ? 29.130 -22.573 -36.947 1.00 73.94 185 SER A O 1
ATOM 1476 N N . TRP A 1 186 ? 28.693 -20.475 -37.638 1.00 75.50 186 TRP A N 1
ATOM 1477 C CA . TRP A 1 186 ? 27.584 -20.237 -36.712 1.00 75.50 186 TRP A CA 1
ATOM 1478 C C . TRP A 1 186 ? 26.357 -21.068 -37.076 1.00 75.50 186 TRP A C 1
ATOM 1480 O O . TRP A 1 186 ? 25.770 -21.718 -36.216 1.00 75.50 186 TRP A O 1
ATOM 1490 N N . TRP A 1 187 ? 26.023 -21.129 -38.366 1.00 78.12 187 TRP A N 1
ATOM 1491 C CA . TRP A 1 187 ? 24.933 -21.973 -38.857 1.00 78.12 187 TRP A CA 1
ATOM 1492 C C . TRP A 1 187 ? 25.184 -23.461 -38.599 1.00 78.12 187 TRP A C 1
ATOM 1494 O O . TRP A 1 187 ? 24.259 -24.183 -38.231 1.00 78.12 187 TRP A O 1
ATOM 1504 N N . LYS A 1 188 ? 26.434 -23.921 -38.732 1.00 78.69 188 LYS A N 1
ATOM 1505 C CA . LYS A 1 188 ? 26.812 -25.311 -38.425 1.00 78.69 188 LYS A CA 1
ATOM 1506 C C . LYS A 1 188 ? 26.722 -25.633 -36.935 1.00 78.69 188 LYS A C 1
ATOM 1508 O O . LYS A 1 188 ? 26.278 -26.723 -36.590 1.00 78.69 188 LYS A O 1
ATOM 1513 N N . GLU A 1 189 ? 27.130 -24.708 -36.068 1.00 78.06 189 GLU A N 1
ATOM 1514 C CA . GLU A 1 189 ? 26.914 -24.817 -34.621 1.00 78.06 189 GLU A CA 1
ATOM 1515 C C . GLU A 1 189 ? 25.416 -24.907 -34.326 1.00 78.06 189 GLU A C 1
ATOM 1517 O O . GLU A 1 189 ? 24.961 -25.932 -33.832 1.00 78.06 189 GLU A O 1
ATOM 1522 N N . MET A 1 190 ? 24.617 -23.923 -34.743 1.00 76.38 190 MET A N 1
ATOM 1523 C CA . MET A 1 190 ? 23.172 -23.897 -34.477 1.00 76.38 190 MET A CA 1
ATOM 1524 C C . MET A 1 190 ? 22.446 -25.152 -34.983 1.00 76.38 190 MET A C 1
ATOM 1526 O O . MET A 1 190 ? 21.577 -25.675 -34.289 1.00 76.38 190 MET A O 1
ATOM 1530 N N . ALA A 1 191 ? 22.842 -25.698 -36.136 1.00 81.62 191 ALA A N 1
ATOM 1531 C CA . ALA A 1 191 ? 22.291 -26.952 -36.649 1.00 81.62 191 ALA A CA 1
ATOM 1532 C C . ALA A 1 191 ? 22.559 -28.157 -35.723 1.00 81.62 191 ALA A C 1
ATOM 1534 O O . ALA A 1 191 ? 21.675 -28.995 -35.545 1.00 81.62 191 ALA A O 1
ATOM 1535 N N . LYS A 1 192 ? 23.736 -28.231 -35.081 1.00 80.12 192 LYS A N 1
ATOM 1536 C CA . LYS A 1 192 ? 24.046 -29.282 -34.093 1.00 80.12 192 LYS A CA 1
ATOM 1537 C C . LYS A 1 192 ? 23.171 -29.177 -32.848 1.00 80.12 192 LYS A C 1
ATOM 1539 O O . LYS A 1 192 ? 22.771 -30.202 -32.309 1.00 80.12 192 LYS A O 1
ATOM 1544 N N . TRP A 1 193 ? 22.874 -27.960 -32.393 1.00 73.38 193 TRP A N 1
ATOM 1545 C CA . TRP A 1 193 ? 22.013 -27.742 -31.227 1.00 73.38 193 TRP A CA 1
ATOM 1546 C C . TRP A 1 193 ? 20.558 -28.129 -31.512 1.00 73.38 193 TRP A C 1
ATOM 1548 O O . TRP A 1 193 ? 19.904 -28.701 -30.647 1.00 73.38 193 TRP A O 1
ATOM 1558 N N . VAL A 1 194 ? 20.076 -27.895 -32.737 1.00 76.12 194 VAL A N 1
ATOM 1559 C CA . VAL A 1 194 ? 18.723 -28.287 -33.166 1.00 76.12 194 VAL A CA 1
ATOM 1560 C C . VAL A 1 194 ? 18.566 -29.808 -33.286 1.00 76.12 194 VAL A C 1
ATOM 1562 O O . VAL A 1 194 ? 17.502 -30.327 -32.982 1.00 76.12 194 VAL A O 1
ATOM 1565 N N . GLN A 1 195 ? 19.612 -30.538 -33.683 1.00 66.06 195 GLN A N 1
ATOM 1566 C CA . GLN A 1 195 ? 19.569 -32.006 -33.796 1.00 66.06 195 GLN A CA 1
ATOM 1567 C C . GLN A 1 195 ? 19.710 -32.752 -32.461 1.00 66.06 195 GLN A C 1
ATOM 1569 O O . GLN A 1 195 ? 19.535 -33.967 -32.428 1.00 66.06 195 GLN A O 1
ATOM 1574 N N . LYS A 1 196 ? 20.083 -32.059 -31.379 1.00 55.06 196 LYS A N 1
ATOM 1575 C CA . LYS A 1 196 ? 20.353 -32.666 -30.066 1.00 55.06 196 LYS A CA 1
ATOM 1576 C C . LYS A 1 196 ? 19.161 -32.581 -29.096 1.00 55.06 196 LYS A C 1
ATOM 1578 O O . LYS A 1 196 ? 19.324 -32.939 -27.930 1.00 55.06 196 LYS A O 1
ATOM 1583 N N . GLN A 1 197 ? 18.009 -32.091 -29.563 1.00 41.78 197 GLN A N 1
ATOM 1584 C CA . GLN A 1 197 ? 16.705 -32.226 -28.900 1.00 41.78 197 GLN A CA 1
ATOM 1585 C C . GLN A 1 197 ? 15.976 -33.465 -29.407 1.00 41.78 197 GLN A C 1
ATOM 1587 O O . GLN A 1 197 ? 15.303 -34.101 -28.569 1.00 41.78 197 GLN A O 1
#